Protein AF-A0A966U3B6-F1 (afdb_monomer_lite)

Sequence (345 aa):
MARKSSLPRAAAQDAWLTGQLLIAMPSLSDPNFAGSVICLCAHSEDGAMGLVLNRPLQKLSFNALLKQLGVEPVPPARSIRMLSGGPVDGGRGFVLHSGEWSTEGSVAVDGRISLTSSVDVLKAIAGGGGPRECLLALGYAGWGPGQLEAEIAANAWLNVEPDDTLLYVTRPEDAWRQALAIILLIFAKTGSYGTAGAVVAAYSIAQSFVGPRWARMADRIGQSNTIRKALPFHIAGLLLIVILVSVKTPPGFWYFSALLAATFSVQTGSLIRRRWHYIMIGKAVDDESLARGNGLLNSAWSFEALVDEVVSPVHRLEDELGNGHPRHIAVGDEAVRGGVRGEAG

Radius of gyration: 24.15 Å; chains: 1; bounding box: 81×71×66 Å

pLDDT: mean 71.82, std 18.43, range [26.62, 93.56]

Structure (mmCIF, N/CA/C/O backbone):
data_AF-A0A966U3B6-F1
#
_entry.id   AF-A0A966U3B6-F1
#
loop_
_atom_site.group_PDB
_atom_site.id
_atom_site.type_symbol
_atom_site.label_atom_id
_atom_site.label_alt_id
_atom_site.label_comp_id
_atom_site.label_asym_id
_atom_site.label_entity_id
_atom_site.label_seq_id
_atom_site.pdbx_PDB_ins_code
_atom_site.Cartn_x
_atom_site.Cartn_y
_atom_site.Cartn_z
_atom_site.occupancy
_atom_site.B_iso_or_equiv
_atom_site.auth_seq_id
_atom_site.auth_comp_id
_atom_site.auth_asym_id
_atom_site.auth_atom_id
_atom_site.pdbx_PDB_model_num
ATOM 1 N N . MET A 1 1 ? -29.384 -43.476 -24.064 1.00 39.44 1 MET A N 1
ATOM 2 C CA . MET A 1 1 ? -28.119 -43.387 -23.300 1.00 39.44 1 MET A CA 1
ATOM 3 C C . MET A 1 1 ? -27.098 -42.661 -24.165 1.00 39.44 1 MET A C 1
ATOM 5 O O . MET A 1 1 ? -26.633 -43.235 -25.135 1.00 39.44 1 MET A O 1
ATOM 9 N N . ALA A 1 2 ? -26.804 -41.396 -23.869 1.00 31.23 2 ALA A N 1
ATOM 10 C CA . ALA A 1 2 ? -25.695 -40.665 -24.482 1.00 31.23 2 ALA A CA 1
ATOM 11 C C . ALA A 1 2 ? -25.171 -39.659 -23.448 1.00 31.23 2 ALA A C 1
ATOM 13 O O . ALA A 1 2 ? -25.797 -38.632 -23.193 1.00 31.23 2 ALA A O 1
ATOM 14 N N . ARG A 1 3 ? -24.058 -40.006 -22.790 1.00 31.69 3 ARG A N 1
ATOM 15 C CA . ARG A 1 3 ? -23.292 -39.093 -21.934 1.00 31.69 3 ARG A CA 1
ATOM 16 C C . ARG A 1 3 ? -22.693 -38.010 -22.834 1.00 31.69 3 ARG A C 1
ATOM 18 O O . ARG A 1 3 ? -21.774 -38.304 -23.591 1.00 31.69 3 ARG A O 1
ATOM 25 N N . LYS A 1 4 ? -23.180 -36.770 -22.741 1.00 36.84 4 LYS A N 1
ATOM 26 C CA . LYS A 1 4 ? -22.385 -35.605 -23.148 1.00 36.84 4 LYS A CA 1
ATOM 27 C C . LYS A 1 4 ? -21.371 -35.346 -22.039 1.00 36.84 4 LYS A C 1
ATOM 29 O O . LYS A 1 4 ? -21.734 -35.020 -20.914 1.00 36.84 4 LYS A O 1
ATOM 34 N N . SER A 1 5 ? -20.112 -35.599 -22.367 1.00 31.42 5 SER A N 1
ATOM 35 C CA . SER A 1 5 ? -18.932 -35.368 -21.547 1.00 31.42 5 SER A CA 1
ATOM 36 C C . SER A 1 5 ? -18.776 -33.880 -21.227 1.00 31.42 5 SER A C 1
ATOM 38 O O . SER A 1 5 ? -18.452 -33.084 -22.106 1.00 31.42 5 SER A O 1
ATOM 40 N N . SER A 1 6 ? -18.982 -33.508 -19.968 1.00 38.00 6 SER A N 1
ATOM 41 C CA . SER A 1 6 ? -18.489 -32.256 -19.401 1.00 38.00 6 SER A CA 1
ATOM 42 C C . SER A 1 6 ? -16.983 -32.390 -19.156 1.00 38.00 6 SER A C 1
ATOM 44 O O . SER A 1 6 ? -16.572 -33.152 -18.279 1.00 38.00 6 SER A O 1
ATOM 46 N N . LEU A 1 7 ? -16.172 -31.675 -19.935 1.00 31.92 7 LEU A N 1
ATOM 47 C CA . LEU A 1 7 ? -14.760 -31.420 -19.633 1.00 31.92 7 LEU A CA 1
ATOM 48 C C . LEU A 1 7 ? -14.602 -29.982 -19.091 1.00 31.92 7 LEU A C 1
ATOM 50 O O . LEU A 1 7 ? -15.465 -29.140 -19.343 1.00 31.92 7 LEU A O 1
ATOM 54 N N . PRO A 1 8 ? -13.576 -29.730 -18.260 1.00 32.41 8 PRO A N 1
ATOM 55 C CA . PRO A 1 8 ? -13.652 -28.817 -17.123 1.00 32.41 8 PRO A CA 1
ATOM 56 C C . PRO A 1 8 ? -13.339 -27.357 -17.477 1.00 32.41 8 PRO A C 1
ATOM 58 O O . PRO A 1 8 ? -12.389 -27.056 -18.196 1.00 32.41 8 PRO A O 1
ATOM 61 N N . ARG A 1 9 ? -14.103 -26.433 -16.885 1.00 35.28 9 ARG A N 1
ATOM 62 C CA . ARG A 1 9 ? -13.870 -24.980 -16.900 1.00 35.28 9 ARG A CA 1
ATOM 63 C C . ARG A 1 9 ? -12.736 -24.624 -15.924 1.00 35.28 9 ARG A C 1
ATOM 65 O O . ARG A 1 9 ? -12.988 -24.056 -14.869 1.00 35.28 9 ARG A O 1
ATOM 72 N N . ALA A 1 10 ? -11.508 -25.024 -16.248 1.00 34.34 10 ALA A N 1
ATOM 73 C CA . ALA A 1 10 ? -10.327 -24.814 -15.400 1.00 34.34 10 ALA A CA 1
ATOM 74 C C . ALA A 1 10 ? -9.061 -24.416 -16.192 1.00 34.34 10 ALA A C 1
ATOM 76 O O . ALA A 1 10 ? -7.958 -24.770 -15.799 1.00 34.34 10 ALA A O 1
ATOM 77 N N . ALA A 1 11 ? -9.201 -23.697 -17.313 1.00 30.47 11 ALA A N 1
ATOM 78 C CA . ALA A 1 11 ? -8.066 -23.312 -18.166 1.00 30.47 11 ALA A CA 1
ATOM 79 C C . ALA A 1 11 ? -8.143 -21.856 -18.679 1.00 30.47 11 ALA A C 1
ATOM 81 O O . ALA A 1 11 ? -7.945 -21.603 -19.861 1.00 30.47 11 ALA A O 1
ATOM 82 N N . ALA A 1 12 ? -8.464 -20.899 -17.800 1.00 32.16 12 ALA A N 1
ATOM 83 C CA . ALA A 1 12 ? -8.401 -19.461 -18.108 1.00 32.16 12 ALA A CA 1
ATOM 84 C C . ALA A 1 12 ? -7.975 -18.616 -16.886 1.00 32.16 12 ALA A C 1
ATOM 86 O O . ALA A 1 12 ? -8.520 -17.542 -16.652 1.00 32.16 12 ALA A O 1
ATOM 87 N N . GLN A 1 13 ? -7.059 -19.131 -16.056 1.00 37.41 13 GLN A N 1
ATOM 88 C CA . GLN A 1 13 ? -6.580 -18.446 -14.841 1.00 37.41 13 GLN A CA 1
ATOM 89 C C . GLN A 1 13 ? -5.206 -17.761 -15.002 1.00 37.41 13 GLN A C 1
ATOM 91 O O . GLN A 1 13 ? -4.748 -17.138 -14.055 1.00 37.41 13 GLN A O 1
ATOM 96 N N . ASP A 1 14 ? -4.594 -17.770 -16.192 1.00 44.44 14 ASP A N 1
ATOM 97 C CA . ASP A 1 14 ? -3.207 -17.297 -16.388 1.00 44.44 14 ASP A CA 1
ATOM 98 C C . ASP A 1 14 ? -3.053 -15.857 -16.937 1.00 44.44 14 ASP A C 1
ATOM 100 O O . ASP A 1 14 ? -1.961 -15.487 -17.359 1.00 44.44 14 ASP A O 1
ATOM 104 N N . ALA A 1 15 ? -4.099 -15.017 -16.954 1.00 59.97 15 ALA A N 1
ATOM 105 C CA . ALA A 1 15 ? -4.017 -13.678 -17.577 1.00 59.97 15 ALA A CA 1
ATOM 106 C C . ALA A 1 15 ? -4.485 -12.494 -16.714 1.00 59.97 15 ALA A C 1
ATOM 108 O O . ALA A 1 15 ? -4.318 -11.348 -17.124 1.00 59.97 15 ALA A O 1
ATOM 109 N N . TRP A 1 16 ? -5.041 -12.731 -15.523 1.00 83.31 16 TRP A N 1
ATOM 110 C CA . TRP A 1 16 ? -5.657 -11.671 -14.720 1.00 83.31 16 TRP A CA 1
ATOM 111 C C . TRP A 1 16 ? -4.881 -11.402 -13.435 1.00 83.31 16 TRP A C 1
ATOM 113 O O . TRP A 1 16 ? -4.437 -12.314 -12.747 1.00 83.31 16 TRP A O 1
ATOM 123 N N . LEU A 1 17 ? -4.756 -10.119 -13.101 1.00 85.12 17 LEU A N 1
ATOM 124 C CA . LEU A 1 17 ? -3.982 -9.626 -11.951 1.00 85.12 17 LEU A CA 1
ATOM 125 C C . LEU A 1 17 ? -4.859 -9.398 -10.706 1.00 85.12 17 LEU A C 1
ATOM 127 O O . LEU A 1 17 ? -4.464 -8.687 -9.784 1.00 85.12 17 LEU A O 1
ATOM 131 N N . THR A 1 18 ? -6.069 -9.959 -10.682 1.00 88.12 18 THR A N 1
ATOM 132 C CA . THR A 1 18 ? -6.974 -9.869 -9.529 1.00 88.12 18 THR A CA 1
ATOM 133 C C . THR A 1 18 ? -6.293 -10.436 -8.286 1.00 88.12 18 THR A C 1
ATOM 135 O O . THR A 1 18 ? -5.718 -11.521 -8.327 1.00 88.12 18 THR A O 1
ATOM 138 N N . GLY A 1 19 ? -6.334 -9.693 -7.181 1.00 81.75 19 GLY A N 1
ATOM 139 C CA . GLY A 1 19 ? -5.643 -10.053 -5.948 1.00 81.75 19 GLY A CA 1
ATOM 140 C C . GLY A 1 19 ? -4.149 -9.724 -5.941 1.00 81.75 19 GLY A C 1
ATOM 141 O O . GLY A 1 19 ? -3.484 -10.070 -4.974 1.00 81.75 19 GLY A O 1
ATOM 142 N N . GLN A 1 20 ? -3.599 -9.060 -6.967 1.00 85.25 20 GLN A N 1
ATOM 143 C CA . GLN A 1 20 ? -2.216 -8.569 -6.952 1.00 85.25 20 GLN A CA 1
ATOM 144 C C . GLN A 1 20 ? -2.098 -7.129 -6.437 1.00 85.25 20 GLN A C 1
ATOM 146 O O . GLN A 1 20 ? -3.065 -6.361 -6.415 1.00 85.25 20 GLN A O 1
ATOM 151 N N . LEU A 1 21 ? -0.882 -6.754 -6.040 1.00 81.69 21 LEU A N 1
ATOM 152 C CA . LEU A 1 21 ? -0.508 -5.380 -5.729 1.00 81.69 21 LEU A CA 1
ATOM 153 C C . LEU A 1 21 ? 0.150 -4.720 -6.938 1.00 81.69 21 LEU A C 1
ATOM 155 O O . LEU A 1 21 ? 1.046 -5.297 -7.546 1.00 81.69 21 LEU A O 1
ATOM 159 N N . LEU A 1 22 ? -0.243 -3.486 -7.232 1.00 83.25 22 LEU A N 1
ATOM 160 C CA . LEU A 1 22 ? 0.447 -2.593 -8.151 1.00 83.25 22 LEU A CA 1
ATOM 161 C C . LEU A 1 22 ? 1.231 -1.555 -7.362 1.00 83.25 22 LEU A C 1
ATOM 163 O O . LEU A 1 22 ? 0.718 -0.939 -6.427 1.00 83.25 22 LEU A O 1
ATOM 167 N N . ILE A 1 23 ? 2.471 -1.341 -7.768 1.00 79.69 23 ILE A N 1
ATOM 168 C CA . ILE A 1 23 ? 3.371 -0.364 -7.177 1.00 79.69 23 ILE A CA 1
ATOM 169 C C . ILE A 1 23 ? 3.690 0.672 -8.245 1.00 79.69 23 ILE A C 1
ATOM 171 O O . ILE A 1 23 ? 4.216 0.329 -9.305 1.00 79.69 23 ILE A O 1
ATOM 175 N N . ALA A 1 24 ? 3.365 1.932 -7.962 1.00 76.19 24 ALA A N 1
ATOM 176 C CA . ALA A 1 24 ? 3.637 3.030 -8.874 1.00 76.19 24 ALA A CA 1
ATOM 177 C C . ALA A 1 24 ? 5.145 3.199 -9.087 1.00 76.19 24 ALA A C 1
ATOM 179 O O . ALA A 1 24 ? 5.919 3.343 -8.133 1.00 76.19 24 ALA A O 1
ATOM 180 N N . MET A 1 25 ? 5.558 3.222 -10.351 1.00 75.50 25 MET A N 1
ATOM 181 C CA . MET A 1 25 ? 6.934 3.526 -10.721 1.00 75.50 25 MET A CA 1
ATOM 182 C C . MET A 1 25 ? 7.200 5.039 -10.592 1.00 75.50 25 MET A C 1
ATOM 184 O O . MET A 1 25 ? 6.296 5.833 -10.822 1.00 75.50 25 MET A O 1
ATOM 188 N N . PRO A 1 26 ? 8.427 5.494 -10.273 1.00 60.56 26 PRO A N 1
ATOM 189 C CA . PRO A 1 26 ? 8.762 6.919 -10.128 1.00 60.56 26 PRO A CA 1
ATOM 190 C C . PRO A 1 26 ? 8.516 7.763 -11.371 1.00 60.56 26 PRO A C 1
ATOM 192 O O . PRO A 1 26 ? 8.374 8.975 -11.273 1.00 60.56 26 PRO A O 1
ATOM 195 N N . SER A 1 27 ? 8.524 7.130 -12.543 1.00 67.81 27 SER A N 1
ATOM 196 C CA . SER A 1 27 ? 8.189 7.764 -13.814 1.00 67.81 27 SER A CA 1
ATOM 197 C C . SER A 1 27 ? 6.697 8.071 -13.949 1.00 67.81 27 SER A C 1
ATOM 199 O O . SER A 1 27 ? 6.332 8.865 -14.809 1.00 67.81 27 SER A O 1
ATOM 201 N N . LEU A 1 28 ? 5.834 7.465 -13.125 1.00 72.88 28 LEU A N 1
ATOM 202 C CA . LEU A 1 28 ? 4.408 7.760 -13.090 1.00 72.88 28 LEU A CA 1
ATOM 203 C C . LEU A 1 28 ? 4.180 9.087 -12.357 1.00 72.88 28 LEU A C 1
ATOM 205 O O . LEU A 1 28 ? 4.121 9.140 -11.130 1.00 72.88 28 LEU A O 1
ATOM 209 N N . SER A 1 29 ? 4.063 10.162 -13.134 1.00 71.44 29 SER A N 1
ATOM 210 C CA . SER A 1 29 ? 3.895 11.531 -12.628 1.00 71.44 29 SER A CA 1
ATOM 211 C C . SER A 1 29 ? 2.443 11.923 -12.333 1.00 71.44 29 SER A C 1
ATOM 213 O O . SER A 1 29 ? 2.201 13.066 -11.960 1.00 71.44 29 SER A O 1
ATOM 215 N N . ASP A 1 30 ? 1.468 11.022 -12.510 1.00 77.69 30 ASP A N 1
ATOM 216 C CA . ASP A 1 30 ? 0.074 11.321 -12.162 1.00 77.69 30 ASP A CA 1
ATOM 217 C C . ASP A 1 30 ? -0.041 11.530 -10.640 1.00 77.69 30 ASP A C 1
ATOM 219 O O . ASP A 1 30 ? 0.195 10.584 -9.885 1.00 77.69 30 ASP A O 1
ATOM 223 N N . PRO A 1 31 ? -0.437 12.717 -10.149 1.00 75.50 31 PRO A N 1
ATOM 224 C CA . PRO A 1 31 ? -0.518 12.995 -8.713 1.00 75.50 31 PRO A CA 1
ATOM 225 C C . PRO A 1 31 ? -1.512 12.083 -7.971 1.00 75.50 31 PRO A C 1
ATOM 227 O O . PRO A 1 31 ? -1.349 11.799 -6.776 1.00 75.50 31 PRO A O 1
ATOM 230 N N . ASN A 1 32 ? -2.523 11.543 -8.656 1.00 79.38 32 ASN A N 1
ATOM 231 C CA . ASN A 1 32 ? -3.472 10.597 -8.065 1.00 79.38 32 ASN A CA 1
ATOM 232 C C . ASN A 1 32 ? -2.832 9.240 -7.751 1.00 79.38 32 ASN A C 1
ATOM 234 O O . ASN A 1 32 ? -3.334 8.519 -6.888 1.00 79.38 32 ASN A O 1
ATOM 238 N N . PHE A 1 33 ? -1.708 8.917 -8.393 1.00 82.62 33 PHE A N 1
ATOM 239 C CA . PHE A 1 33 ? -1.113 7.583 -8.358 1.00 82.62 33 PHE A CA 1
ATOM 240 C C . PHE A 1 33 ? 0.390 7.564 -8.066 1.00 82.62 33 PHE A C 1
ATOM 242 O O . PHE A 1 33 ? 0.918 6.513 -7.704 1.00 82.62 33 PHE A O 1
ATOM 249 N N . ALA A 1 34 ? 1.082 8.701 -8.123 1.00 75.44 34 ALA A N 1
ATOM 250 C CA . ALA A 1 34 ? 2.493 8.818 -7.788 1.00 75.44 34 ALA A CA 1
ATOM 251 C C . ALA A 1 34 ? 2.760 8.274 -6.375 1.00 75.44 34 ALA A C 1
ATOM 253 O O . ALA A 1 34 ? 2.062 8.609 -5.408 1.00 75.44 34 ALA A O 1
ATOM 254 N N . GLY A 1 35 ? 3.733 7.364 -6.273 1.00 67.69 35 GLY A N 1
ATOM 255 C CA . GLY A 1 35 ? 4.092 6.687 -5.024 1.00 67.69 35 GLY A CA 1
ATOM 256 C C . GLY A 1 35 ? 2.982 5.827 -4.405 1.00 67.69 35 GLY A C 1
ATOM 257 O O . GLY A 1 35 ? 3.084 5.472 -3.230 1.00 67.69 35 GLY A O 1
ATOM 258 N N . SER A 1 36 ? 1.911 5.512 -5.141 1.00 78.56 36 SER A N 1
ATOM 259 C CA . SER A 1 36 ? 0.803 4.701 -4.630 1.00 78.56 36 SER A CA 1
ATOM 260 C C . SER A 1 36 ? 1.103 3.200 -4.667 1.00 78.56 36 SER A C 1
ATOM 262 O O . SER A 1 36 ? 1.875 2.707 -5.492 1.00 78.56 36 SER A O 1
ATOM 264 N N . VAL A 1 37 ? 0.471 2.480 -3.742 1.00 81.50 37 VAL A N 1
ATOM 265 C CA . VAL A 1 37 ? 0.369 1.018 -3.745 1.00 81.50 37 VAL A CA 1
ATOM 266 C C . VAL A 1 37 ? -1.103 0.673 -3.856 1.00 81.50 37 VAL A C 1
ATOM 268 O O . VAL A 1 37 ? -1.887 1.134 -3.029 1.00 81.50 37 VAL A O 1
ATOM 271 N N . ILE A 1 38 ? -1.484 -0.112 -4.858 1.00 86.81 38 ILE A N 1
ATOM 272 C CA . ILE A 1 38 ? -2.882 -0.421 -5.162 1.00 86.81 38 ILE A CA 1
ATOM 273 C C . ILE A 1 38 ? -3.115 -1.922 -5.070 1.00 86.81 38 ILE A C 1
ATOM 275 O O . ILE A 1 38 ? -2.385 -2.691 -5.677 1.00 86.81 38 ILE A O 1
ATOM 279 N N . CYS A 1 39 ? -4.153 -2.347 -4.356 1.00 87.00 39 CYS A N 1
ATOM 280 C CA . CYS A 1 39 ? -4.647 -3.720 -4.415 1.00 87.00 39 CYS A CA 1
ATOM 281 C C . CYS A 1 39 ? -5.685 -3.854 -5.523 1.00 87.00 39 CYS A C 1
ATOM 283 O O . CYS A 1 39 ? -6.737 -3.217 -5.447 1.00 87.00 39 CYS A O 1
ATOM 285 N N . LEU A 1 40 ? -5.427 -4.703 -6.515 1.00 90.12 40 LEU A N 1
ATOM 286 C CA . LEU A 1 40 ? -6.404 -5.020 -7.552 1.00 90.12 40 LEU A CA 1
ATOM 287 C C . LEU A 1 40 ? -7.484 -5.938 -6.988 1.00 90.12 40 LEU A C 1
ATOM 289 O O . LEU A 1 40 ? -7.214 -7.056 -6.559 1.00 90.12 40 LEU A O 1
ATOM 293 N N . CYS A 1 41 ? -8.716 -5.446 -6.987 1.00 88.69 41 CYS A N 1
ATOM 294 C CA . CYS A 1 41 ? -9.886 -6.156 -6.482 1.00 88.69 41 CYS A CA 1
ATOM 295 C C . CYS A 1 41 ? -10.660 -6.867 -7.598 1.00 88.69 41 CYS A C 1
ATOM 297 O O . CYS A 1 41 ? -11.335 -7.858 -7.339 1.00 88.69 41 CYS A O 1
ATOM 299 N N . ALA A 1 42 ? -10.552 -6.380 -8.834 1.00 87.81 42 ALA A N 1
ATOM 300 C CA . ALA A 1 42 ? -11.095 -7.031 -10.018 1.00 87.81 42 ALA A CA 1
ATOM 301 C C . ALA A 1 42 ? -10.247 -6.680 -11.242 1.00 87.81 42 ALA A C 1
ATOM 303 O O . ALA A 1 42 ? -9.798 -5.543 -11.383 1.00 87.81 42 ALA A O 1
ATOM 304 N N . HIS A 1 43 ? -10.047 -7.649 -12.129 1.00 89.31 43 HIS A N 1
ATOM 305 C CA . HIS A 1 43 ? -9.394 -7.464 -13.417 1.00 89.31 43 HIS A CA 1
ATOM 306 C C . HIS A 1 43 ? -9.991 -8.458 -14.421 1.00 89.31 43 HIS A C 1
ATOM 308 O O . HIS A 1 43 ? -10.024 -9.663 -14.164 1.00 89.31 43 HIS A O 1
ATOM 314 N N . SER A 1 44 ? -10.520 -7.931 -15.523 1.00 85.94 44 SER A N 1
ATOM 315 C CA . SER A 1 44 ? -11.180 -8.677 -16.596 1.00 85.94 44 SER A CA 1
ATOM 316 C C . SER A 1 44 ? -11.085 -7.911 -17.920 1.00 85.94 44 SER A C 1
ATOM 318 O O . SER A 1 44 ? -10.561 -6.801 -17.954 1.00 85.94 44 SER A O 1
ATOM 320 N N . GLU A 1 45 ? -11.648 -8.463 -18.997 1.00 84.19 45 GLU A N 1
ATOM 321 C CA . GLU A 1 45 ? -11.668 -7.819 -20.321 1.00 84.19 45 GLU A CA 1
ATOM 322 C C . GLU A 1 45 ? -12.383 -6.458 -20.308 1.00 84.19 45 GLU A C 1
ATOM 324 O O . GLU A 1 45 ? -12.023 -5.564 -21.069 1.00 84.19 45 GLU A O 1
ATOM 329 N N . ASP A 1 46 ? -13.344 -6.273 -19.399 1.00 81.81 46 ASP A N 1
ATOM 330 C CA . ASP A 1 46 ? -14.096 -5.025 -19.240 1.00 81.81 46 ASP A CA 1
ATOM 331 C C . ASP A 1 46 ? -13.303 -3.929 -18.498 1.00 81.81 46 ASP A C 1
ATOM 333 O O . ASP A 1 46 ? -13.765 -2.792 -18.384 1.00 81.81 46 ASP A O 1
ATOM 337 N N . GLY A 1 47 ? -12.106 -4.252 -17.995 1.00 90.69 47 GLY A N 1
ATOM 338 C CA . GLY A 1 47 ? -11.226 -3.340 -17.269 1.00 90.69 47 GLY A CA 1
ATOM 339 C C . GLY A 1 47 ? -10.802 -3.862 -15.897 1.00 90.69 47 GLY A C 1
ATOM 340 O O . GLY A 1 47 ? -10.954 -5.043 -15.560 1.00 90.69 47 GLY A O 1
ATOM 341 N N . ALA A 1 48 ? -10.260 -2.956 -15.082 1.00 91.31 48 ALA A N 1
ATOM 342 C CA . ALA A 1 48 ? -9.755 -3.278 -13.751 1.00 91.31 48 ALA A CA 1
ATOM 343 C C . ALA A 1 48 ? -10.220 -2.278 -12.689 1.00 91.31 48 ALA A C 1
ATOM 345 O O . ALA A 1 48 ? -10.469 -1.104 -12.960 1.00 91.31 48 ALA A O 1
ATOM 346 N N . MET A 1 49 ? -10.310 -2.750 -11.449 1.00 92.62 49 MET A N 1
ATOM 347 C CA . MET A 1 49 ? -10.648 -1.952 -10.278 1.00 92.62 49 MET A CA 1
ATOM 348 C C . MET A 1 49 ? -9.711 -2.304 -9.129 1.00 92.62 49 MET A C 1
ATOM 350 O O . MET A 1 49 ? -9.461 -3.478 -8.844 1.00 92.62 49 MET A O 1
ATOM 354 N N . GLY A 1 50 ? -9.206 -1.281 -8.446 1.00 92.06 50 GLY A N 1
ATOM 355 C CA . GLY A 1 50 ? -8.331 -1.445 -7.298 1.00 92.06 50 GLY A CA 1
ATOM 356 C C . GLY A 1 50 ? -8.493 -0.361 -6.242 1.00 92.06 50 GLY A C 1
ATOM 357 O O . GLY A 1 50 ? -9.145 0.659 -6.456 1.00 92.06 50 GLY A O 1
ATOM 358 N N . LEU A 1 51 ? -7.893 -0.604 -5.080 1.00 90.44 51 LEU A N 1
ATOM 359 C CA . LEU A 1 51 ? -7.901 0.302 -3.936 1.00 90.44 51 LEU A CA 1
ATOM 360 C C . LEU A 1 51 ? -6.482 0.709 -3.558 1.00 90.44 51 LEU A C 1
ATOM 362 O O . LEU A 1 51 ? -5.635 -0.148 -3.304 1.00 90.44 51 LEU A O 1
ATOM 366 N N . VAL A 1 52 ? -6.233 2.012 -3.467 1.00 88.31 52 VAL A N 1
ATOM 367 C CA . VAL A 1 52 ? -4.973 2.548 -2.944 1.00 88.31 52 VAL A CA 1
ATOM 368 C C . VAL A 1 52 ? -4.861 2.245 -1.441 1.00 88.31 52 VAL A C 1
ATOM 370 O O . VAL A 1 52 ? -5.740 2.586 -0.649 1.00 88.31 52 VAL A O 1
ATOM 373 N N . LEU A 1 53 ? -3.759 1.609 -1.038 1.00 80.81 53 LEU A N 1
ATOM 374 C CA . LEU A 1 53 ? -3.535 1.085 0.314 1.00 80.81 53 LEU A CA 1
ATOM 375 C C . LEU A 1 53 ? -2.675 1.986 1.213 1.00 80.81 53 LEU A C 1
ATOM 377 O O . LEU A 1 53 ? -2.627 1.785 2.427 1.00 80.81 53 LEU A O 1
ATOM 381 N N . ASN A 1 54 ? -1.978 2.968 0.641 1.00 72.12 54 ASN A N 1
ATOM 382 C CA . ASN A 1 54 ? -0.962 3.756 1.346 1.00 72.12 54 ASN A CA 1
ATOM 383 C C . ASN A 1 54 ? -1.268 5.261 1.419 1.00 72.12 54 ASN A C 1
ATOM 385 O O . ASN A 1 54 ? -0.369 6.049 1.702 1.00 72.12 54 ASN A O 1
ATOM 389 N N . ARG A 1 55 ? -2.521 5.671 1.184 1.00 79.75 55 ARG A N 1
ATOM 390 C CA . ARG A 1 55 ? -2.954 7.074 1.280 1.00 79.75 55 ARG A CA 1
ATOM 391 C C . ARG A 1 55 ? -4.005 7.242 2.382 1.00 79.75 55 ARG A C 1
ATOM 393 O O . ARG A 1 55 ? -5.156 6.878 2.157 1.00 79.75 55 ARG A O 1
ATOM 400 N N . PRO A 1 56 ? -3.657 7.754 3.576 1.00 79.62 56 PRO A N 1
ATOM 401 C CA . PRO A 1 56 ? -4.619 7.928 4.662 1.00 79.62 56 PRO A CA 1
ATOM 402 C C . PRO A 1 56 ? -5.643 9.032 4.361 1.00 79.62 56 PRO A C 1
ATOM 404 O O . PRO A 1 56 ? -5.324 10.057 3.760 1.00 79.62 56 PRO A O 1
ATOM 407 N N . LEU A 1 57 ? -6.882 8.851 4.825 1.00 80.25 57 LEU A N 1
ATOM 408 C CA . LEU A 1 57 ? -7.897 9.906 4.801 1.00 80.25 57 LEU A CA 1
ATOM 409 C C . LEU A 1 57 ? -7.605 10.939 5.889 1.00 80.25 57 LEU A C 1
ATOM 411 O O . LEU A 1 57 ? -7.697 10.641 7.076 1.00 80.25 57 LEU A O 1
ATOM 415 N N . GLN A 1 58 ? -7.303 12.176 5.489 1.00 69.44 58 GLN A N 1
ATOM 416 C CA . GLN A 1 58 ? -6.965 13.237 6.446 1.00 69.44 58 GLN A CA 1
ATOM 417 C C . GLN A 1 58 ? -8.191 13.869 7.128 1.00 69.44 58 GLN A C 1
ATOM 419 O O . GLN A 1 58 ? -8.106 14.335 8.260 1.00 69.44 58 GLN A O 1
ATOM 424 N N . LYS A 1 59 ? -9.345 13.910 6.447 1.00 72.50 59 LYS A N 1
ATOM 425 C CA . LYS A 1 59 ? -10.498 14.737 6.861 1.00 72.50 59 LYS A CA 1
ATOM 426 C C . LYS A 1 59 ? -11.609 13.979 7.591 1.00 72.50 59 LYS A C 1
ATOM 428 O O . LYS A 1 59 ? -12.562 14.607 8.045 1.00 72.50 59 LYS A O 1
ATOM 433 N N . LEU A 1 60 ? -11.521 12.653 7.698 1.00 77.88 60 LEU A N 1
ATOM 434 C CA . LEU A 1 60 ? -12.589 11.823 8.253 1.00 77.88 60 LEU A CA 1
ATOM 435 C C . LEU A 1 60 ? -12.018 10.738 9.166 1.00 77.88 60 LEU A C 1
ATOM 437 O O . LEU A 1 60 ? -11.145 9.976 8.762 1.00 77.88 60 LEU A O 1
ATOM 441 N N . SER A 1 61 ? -12.534 10.664 10.394 1.00 81.50 61 SER A N 1
ATOM 442 C CA . SER A 1 61 ? -12.200 9.603 11.348 1.00 81.50 61 SER A CA 1
ATOM 443 C C . SER A 1 61 ? -13.287 8.534 11.390 1.00 81.50 61 SER A C 1
ATOM 445 O O . SER A 1 61 ? -14.456 8.809 11.110 1.00 81.50 61 SER A O 1
ATOM 447 N N . PHE A 1 62 ? -12.920 7.323 11.816 1.00 82.12 62 PHE A N 1
ATOM 448 C CA . PHE A 1 62 ? -13.854 6.196 11.863 1.00 82.12 62 PHE A CA 1
ATOM 449 C C . PHE A 1 62 ? -15.032 6.468 12.802 1.00 82.12 62 PHE A C 1
ATOM 451 O O . PHE A 1 62 ? -16.181 6.227 12.452 1.00 82.12 62 PHE A O 1
ATOM 458 N N . ASN A 1 63 ? -14.771 7.090 13.952 1.00 82.25 63 ASN A N 1
ATOM 459 C CA . ASN A 1 63 ? -15.821 7.475 14.894 1.00 82.25 63 ASN A CA 1
ATOM 460 C C . ASN A 1 63 ? -16.765 8.540 14.317 1.00 82.25 63 ASN A C 1
ATOM 462 O O . ASN A 1 63 ? -17.962 8.505 14.587 1.00 82.25 63 ASN A O 1
ATOM 466 N N . ALA A 1 64 ? -16.246 9.492 13.535 1.00 82.31 64 ALA A N 1
ATOM 467 C CA . ALA A 1 64 ? -17.085 10.485 12.866 1.00 82.31 64 ALA A CA 1
ATOM 468 C C . ALA A 1 64 ? -17.981 9.832 11.803 1.00 82.31 64 ALA A C 1
ATOM 470 O O . ALA A 1 64 ? -19.158 10.175 11.714 1.00 82.31 64 ALA A O 1
ATOM 471 N N . LEU A 1 65 ? -17.454 8.850 11.066 1.00 83.19 65 LEU A N 1
ATOM 472 C CA . LEU A 1 65 ? -18.231 8.062 10.113 1.00 83.19 65 LEU A CA 1
ATOM 473 C C . LEU A 1 65 ? -19.326 7.238 10.811 1.00 83.19 65 LEU A C 1
ATOM 475 O O . LEU A 1 65 ? -20.477 7.284 10.391 1.00 83.19 65 LEU A O 1
ATOM 479 N N . LEU A 1 66 ? -19.011 6.541 11.907 1.00 83.50 66 LEU A N 1
ATOM 480 C CA . LEU A 1 66 ? -20.010 5.781 12.672 1.00 83.50 66 LEU A CA 1
ATOM 481 C C . LEU A 1 66 ? -21.146 6.676 13.187 1.00 83.50 66 LEU A C 1
ATOM 483 O O . LEU A 1 66 ? -22.313 6.304 13.080 1.00 83.50 66 LEU A O 1
ATOM 487 N N . LYS A 1 67 ? -20.823 7.888 13.657 1.00 84.56 67 LYS A N 1
ATOM 488 C CA . LYS A 1 67 ? -21.830 8.884 14.055 1.00 84.56 67 LYS A CA 1
ATOM 489 C C . LYS A 1 67 ? -22.735 9.298 12.897 1.00 84.56 67 LYS A C 1
ATOM 491 O O . LYS A 1 67 ? -23.942 9.384 13.088 1.00 84.56 67 LYS A O 1
ATOM 496 N N . GLN A 1 68 ? -22.178 9.534 11.708 1.00 83.31 68 GLN A N 1
ATOM 497 C CA . GLN A 1 68 ? -22.971 9.851 10.512 1.00 83.31 68 GLN A CA 1
ATOM 498 C C . GLN A 1 68 ? -23.898 8.699 10.110 1.00 83.31 68 GLN A C 1
ATOM 500 O O . GLN A 1 68 ? -25.000 8.937 9.628 1.00 83.31 68 GLN A O 1
ATOM 505 N N . LEU A 1 69 ? -23.465 7.459 10.342 1.00 81.88 69 LEU A N 1
ATOM 506 C CA . LEU A 1 69 ? -24.241 6.251 10.070 1.00 81.88 69 LEU A CA 1
ATOM 507 C C . LEU A 1 69 ? -25.244 5.902 11.186 1.00 81.88 69 LEU A C 1
ATOM 509 O O . LEU A 1 69 ? -25.982 4.929 11.044 1.00 81.88 69 LEU A O 1
ATOM 513 N N . GLY A 1 70 ? -25.277 6.663 12.287 1.00 80.81 70 GLY A N 1
ATOM 514 C CA . GLY A 1 70 ? -26.149 6.395 13.435 1.00 80.81 70 GLY A CA 1
ATOM 515 C C . GLY A 1 70 ? -25.786 5.120 14.203 1.00 80.81 70 GLY A C 1
ATOM 516 O O . GLY A 1 70 ? -26.662 4.489 14.788 1.00 80.81 70 GLY A O 1
ATOM 517 N N . VAL A 1 71 ? -24.515 4.711 14.174 1.00 81.19 71 VAL A N 1
ATOM 518 C CA . VAL A 1 71 ? -24.028 3.480 14.810 1.00 81.19 71 VAL A CA 1
ATOM 519 C C . VAL A 1 71 ? -23.257 3.831 16.078 1.00 81.19 71 VAL A C 1
ATOM 521 O O . VAL A 1 71 ? -22.223 4.499 16.016 1.00 81.19 71 VAL A O 1
ATOM 524 N N . GLU A 1 72 ? -23.727 3.352 17.229 1.00 76.44 72 GLU A N 1
ATOM 525 C CA . GLU A 1 72 ? -22.988 3.472 18.488 1.00 76.44 72 GLU A CA 1
ATOM 526 C C . GLU A 1 72 ? -22.029 2.283 18.668 1.00 76.44 72 GLU A C 1
ATOM 528 O O . GLU A 1 72 ? -22.471 1.131 18.636 1.00 76.44 72 GLU A O 1
ATOM 533 N N . PRO A 1 73 ? -20.713 2.520 18.830 1.00 75.06 73 PRO A N 1
ATOM 534 C CA . PRO A 1 73 ? -19.751 1.443 19.010 1.00 75.06 73 PRO A CA 1
ATOM 535 C C . PRO A 1 73 ? -19.875 0.811 20.401 1.00 75.06 73 PRO A C 1
ATOM 537 O O . PRO A 1 73 ? -19.923 1.510 21.414 1.00 75.06 73 PRO A O 1
ATOM 540 N N . VAL A 1 74 ? -19.852 -0.521 20.454 1.00 73.25 74 VAL A N 1
ATOM 541 C CA . VAL A 1 74 ? -19.813 -1.282 21.707 1.00 73.25 74 VAL A CA 1
ATOM 542 C C . VAL A 1 74 ? -18.362 -1.338 22.207 1.00 73.25 74 VAL A C 1
ATOM 544 O O . VAL A 1 74 ? -17.463 -1.683 21.436 1.00 73.25 74 VAL A O 1
ATOM 547 N N . PRO A 1 75 ? -18.081 -1.002 23.479 1.00 65.19 75 PRO A N 1
ATOM 548 C CA . PRO A 1 75 ? -16.733 -1.114 24.030 1.00 65.19 75 PRO A CA 1
ATOM 549 C C . PRO A 1 75 ? -16.220 -2.573 24.063 1.00 65.19 75 PRO A C 1
ATOM 551 O O . PRO A 1 75 ? -16.983 -3.462 24.440 1.00 65.19 75 PRO A O 1
ATOM 554 N N . PRO A 1 76 ? -14.928 -2.834 23.764 1.00 58.44 76 PRO A N 1
ATOM 555 C CA . PRO A 1 76 ? -13.910 -1.875 23.338 1.00 58.44 76 PRO A CA 1
ATOM 556 C C . PRO A 1 76 ? -14.072 -1.481 21.861 1.00 58.44 76 PRO A C 1
ATOM 558 O O . PRO A 1 76 ? -14.081 -2.329 20.970 1.00 58.44 76 PRO A O 1
ATOM 561 N N . ALA A 1 77 ? -14.138 -0.173 21.597 1.00 64.06 77 ALA A N 1
ATOM 562 C CA . ALA A 1 77 ? -14.294 0.352 20.245 1.00 64.06 77 ALA A CA 1
ATOM 563 C C . ALA A 1 77 ? -13.055 0.027 19.393 1.00 64.06 77 ALA A C 1
ATOM 565 O O . ALA A 1 77 ? -11.956 0.524 19.655 1.00 64.06 77 ALA A O 1
ATOM 566 N N . ARG A 1 78 ? -13.231 -0.801 18.359 1.00 67.94 78 ARG A N 1
ATOM 567 C CA . ARG A 1 78 ? -12.186 -1.080 17.366 1.00 67.94 78 ARG A CA 1
ATOM 568 C C . ARG A 1 78 ? -12.028 0.130 16.445 1.00 67.94 78 ARG A C 1
ATOM 570 O O . ARG A 1 78 ? -13.013 0.641 15.920 1.00 67.94 78 ARG A O 1
ATOM 577 N N . SER A 1 79 ? -10.793 0.571 16.219 1.00 69.00 79 SER A N 1
ATOM 578 C CA . SER A 1 79 ? -10.467 1.552 15.181 1.00 69.00 79 SER A CA 1
ATOM 579 C C . SER A 1 79 ? -9.917 0.838 13.948 1.00 69.00 79 SER A C 1
ATOM 581 O O . SER A 1 79 ? -9.081 -0.058 14.057 1.00 69.00 79 SER A O 1
ATOM 583 N N . ILE A 1 80 ? -10.399 1.226 12.766 1.00 77.06 80 ILE A N 1
ATOM 584 C CA . ILE A 1 80 ? -9.919 0.705 11.480 1.00 77.06 80 ILE A CA 1
ATOM 585 C C . ILE A 1 80 ? -9.201 1.804 10.699 1.00 77.06 80 ILE A C 1
ATOM 587 O O . ILE A 1 80 ? -9.483 2.993 10.873 1.00 77.06 80 ILE A O 1
ATOM 591 N N . ARG A 1 81 ? -8.260 1.411 9.833 1.00 78.88 81 ARG A N 1
ATOM 592 C CA . ARG A 1 81 ? -7.585 2.354 8.931 1.00 78.88 81 ARG A CA 1
ATOM 593 C C . ARG A 1 81 ? -8.589 2.894 7.916 1.00 78.88 81 ARG A C 1
ATOM 595 O O . ARG A 1 81 ? -9.367 2.125 7.358 1.00 78.88 81 ARG A O 1
ATOM 602 N N . MET A 1 82 ? -8.528 4.199 7.678 1.00 85.19 82 MET A N 1
ATOM 603 C CA . MET A 1 82 ? -9.330 4.896 6.678 1.00 85.19 82 MET A CA 1
ATOM 604 C C . MET A 1 82 ? -8.408 5.470 5.610 1.00 85.19 82 MET A C 1
ATOM 606 O O . MET A 1 82 ? -7.507 6.246 5.930 1.00 85.19 82 MET A O 1
ATOM 610 N N . LEU A 1 83 ? -8.621 5.067 4.363 1.00 85.06 83 LEU A N 1
ATOM 611 C CA . LEU A 1 83 ? -7.747 5.354 3.233 1.00 85.06 83 LEU A CA 1
ATOM 612 C C . LEU A 1 83 ? -8.513 6.029 2.095 1.00 85.06 83 LEU A C 1
ATOM 614 O O . LEU A 1 83 ? -9.707 5.804 1.912 1.00 85.06 83 LEU A O 1
ATOM 618 N N . SER A 1 84 ? -7.824 6.869 1.332 1.00 87.88 84 SER A N 1
ATOM 619 C CA . SER A 1 84 ? -8.317 7.360 0.050 1.00 87.88 84 SER A CA 1
ATOM 620 C C . SER A 1 84 ? -8.028 6.272 -0.976 1.00 87.88 84 SER A C 1
ATOM 622 O O . SER A 1 84 ? -6.868 6.060 -1.317 1.00 87.88 84 SER A O 1
ATOM 624 N N . GLY A 1 85 ? -9.060 5.538 -1.392 1.00 87.06 85 GLY A N 1
ATOM 625 C CA . GLY A 1 85 ? -8.953 4.358 -2.253 1.00 87.06 85 GLY A CA 1
ATOM 626 C C . GLY A 1 85 ? -8.735 4.679 -3.728 1.00 87.06 85 GLY A C 1
ATOM 627 O O . GLY A 1 85 ? -8.280 3.812 -4.470 1.00 87.06 85 GLY A O 1
ATOM 628 N N . GLY A 1 86 ? -9.006 5.914 -4.148 1.00 89.81 86 GLY A N 1
ATOM 629 C CA . GLY A 1 86 ? -8.714 6.415 -5.487 1.00 89.81 86 GLY A CA 1
ATOM 630 C C . GLY A 1 86 ? -9.604 7.600 -5.879 1.00 89.81 86 GLY A C 1
ATOM 631 O O . GLY A 1 86 ? -10.433 8.040 -5.081 1.00 89.81 86 GLY A O 1
ATOM 632 N N . PRO A 1 87 ? -9.414 8.152 -7.089 1.00 88.06 87 PRO A N 1
ATOM 633 C CA . PRO A 1 87 ? -10.101 9.366 -7.530 1.00 88.06 87 PRO A CA 1
ATOM 634 C C . PRO A 1 87 ? -11.571 9.141 -7.915 1.00 88.06 87 PRO A C 1
ATOM 636 O O . PRO A 1 87 ? -12.333 10.106 -7.991 1.00 88.06 87 PRO A O 1
ATOM 639 N N . VAL A 1 88 ? -11.984 7.897 -8.172 1.00 89.69 88 VAL A N 1
ATOM 640 C CA . VAL A 1 88 ? -13.338 7.582 -8.641 1.00 89.69 88 VAL A CA 1
ATOM 641 C C . VAL A 1 88 ? -14.265 7.345 -7.455 1.00 89.69 88 VAL A C 1
ATOM 643 O O . VAL A 1 88 ? -13.922 6.607 -6.535 1.00 89.69 88 VAL A O 1
ATOM 646 N N . ASP A 1 89 ? -15.451 7.956 -7.496 1.00 85.62 89 ASP A N 1
ATOM 647 C CA . ASP A 1 89 ? -16.539 7.761 -6.526 1.00 85.62 89 ASP A CA 1
ATOM 648 C C . ASP A 1 89 ? -16.103 7.929 -5.054 1.00 85.62 89 ASP A C 1
ATOM 650 O O . ASP A 1 89 ? -16.357 7.087 -4.194 1.00 85.62 89 ASP A O 1
ATOM 654 N N . GLY A 1 90 ? -15.428 9.042 -4.743 1.00 82.75 90 GLY A N 1
ATOM 655 C CA . GLY A 1 90 ? -14.850 9.312 -3.416 1.00 82.75 90 GLY A CA 1
ATOM 656 C C . GLY A 1 90 ? -15.848 9.378 -2.246 1.00 82.75 90 GLY A C 1
ATOM 657 O O . GLY A 1 90 ? -15.429 9.451 -1.093 1.00 82.75 90 GLY A O 1
ATOM 658 N N . GLY A 1 91 ? -17.158 9.357 -2.515 1.00 78.69 91 GLY A N 1
ATOM 659 C CA . GLY A 1 91 ? -18.202 9.241 -1.491 1.00 78.69 91 GLY A CA 1
ATOM 660 C C . GLY A 1 91 ? -18.531 7.796 -1.107 1.00 78.69 91 GLY A C 1
ATOM 661 O O . GLY A 1 91 ? -19.131 7.565 -0.056 1.00 78.69 91 GLY A O 1
ATOM 662 N N . ARG A 1 92 ? -18.146 6.818 -1.932 1.00 85.62 92 ARG A N 1
ATOM 663 C CA . ARG A 1 92 ? -18.462 5.406 -1.724 1.00 85.62 92 ARG A CA 1
ATOM 664 C C . ARG A 1 92 ? -17.380 4.708 -0.913 1.00 85.62 92 ARG A C 1
ATOM 666 O O . ARG A 1 92 ? -16.192 4.832 -1.196 1.00 85.62 92 ARG A O 1
ATOM 673 N N . GLY A 1 93 ? -17.809 3.958 0.099 1.00 89.25 93 GLY A N 1
ATOM 674 C CA . GLY A 1 93 ? -16.926 3.190 0.970 1.00 89.25 93 GLY A CA 1
ATOM 675 C C . GLY A 1 93 ? -16.791 1.734 0.548 1.00 89.25 93 GLY A C 1
ATOM 676 O O . GLY A 1 93 ? -17.782 1.057 0.278 1.00 89.25 93 GLY A O 1
ATOM 677 N N . PHE A 1 94 ? -15.555 1.254 0.562 1.00 91.56 94 PHE A N 1
ATOM 678 C CA . PHE A 1 94 ? -15.188 -0.131 0.326 1.00 91.56 94 PHE A CA 1
ATOM 679 C C . PHE A 1 94 ? -14.370 -0.650 1.504 1.00 91.56 94 PHE A C 1
ATOM 681 O O . PHE A 1 94 ? -13.370 -0.050 1.892 1.00 91.56 94 PHE A O 1
ATOM 688 N N . VAL A 1 95 ? -14.782 -1.773 2.078 1.00 91.19 95 VAL A N 1
ATOM 689 C CA . VAL A 1 95 ? -14.057 -2.432 3.163 1.00 91.19 95 VAL A CA 1
ATOM 690 C C . VAL A 1 95 ? -13.333 -3.641 2.607 1.00 91.19 95 VAL A C 1
ATOM 692 O O . VAL A 1 95 ? -13.966 -4.602 2.179 1.00 91.19 95 VAL A O 1
ATOM 695 N N . LEU A 1 96 ? -12.005 -3.584 2.634 1.00 89.31 96 LEU A N 1
ATOM 696 C CA . LEU A 1 96 ? -11.142 -4.708 2.298 1.00 89.31 96 LEU A CA 1
ATOM 697 C C . LEU A 1 96 ? -10.842 -5.483 3.581 1.00 89.31 96 LEU A C 1
ATOM 699 O O . LEU A 1 96 ? -10.432 -4.883 4.580 1.00 89.31 96 LEU A O 1
ATOM 703 N N . HIS A 1 97 ? -11.060 -6.793 3.578 1.00 88.12 97 HIS A N 1
ATOM 704 C CA . HIS A 1 97 ? -10.880 -7.637 4.755 1.00 88.12 97 HIS A CA 1
ATOM 705 C C . HIS A 1 97 ? -10.464 -9.064 4.404 1.00 88.12 97 HIS A C 1
ATOM 707 O O . HIS A 1 97 ? -10.590 -9.502 3.263 1.00 88.12 97 HIS A O 1
ATOM 713 N N . SER A 1 98 ? -10.010 -9.809 5.413 1.00 82.94 98 SER A N 1
ATOM 714 C CA . SER A 1 98 ? -9.674 -11.229 5.276 1.00 82.94 98 SER A CA 1
ATOM 715 C C . SER A 1 98 ? -10.875 -12.054 4.788 1.00 82.94 98 SER A C 1
ATOM 717 O O . SER A 1 98 ? -11.995 -11.840 5.266 1.00 82.94 98 SER A O 1
ATOM 719 N N . GLY A 1 99 ? -10.634 -13.031 3.911 1.00 80.69 99 GLY A N 1
ATOM 720 C CA . GLY A 1 99 ? -11.657 -13.890 3.292 1.00 80.69 99 GLY A CA 1
ATOM 721 C C . GLY A 1 99 ? -12.407 -14.823 4.252 1.00 80.69 99 GLY A C 1
ATOM 722 O O . GLY A 1 99 ? -13.479 -15.311 3.917 1.00 80.69 99 GLY A O 1
ATOM 723 N N . GLU A 1 100 ? -11.902 -15.013 5.474 1.00 79.31 100 GLU A N 1
ATOM 724 C CA . GLU A 1 100 ? -12.548 -15.801 6.544 1.00 79.31 100 GLU A CA 1
ATOM 725 C C . GLU A 1 100 ? -13.895 -15.226 7.021 1.00 79.31 100 GLU A C 1
ATOM 727 O O . GLU A 1 100 ? -14.645 -15.878 7.748 1.00 79.31 100 GLU A O 1
ATOM 732 N N . TRP A 1 101 ? -14.200 -13.978 6.663 1.00 82.50 101 TRP A N 1
ATOM 733 C CA . TRP A 1 101 ? -15.439 -13.304 7.030 1.00 82.50 101 TRP A CA 1
ATOM 734 C C . TRP A 1 101 ? -16.173 -12.857 5.769 1.00 82.50 101 TRP A C 1
ATOM 736 O O . TRP A 1 101 ? -15.552 -12.319 4.860 1.00 82.50 101 TRP A O 1
ATOM 746 N N . SER A 1 102 ? -17.492 -13.033 5.725 1.00 80.56 102 SER A N 1
ATOM 747 C CA . SER A 1 102 ? -18.331 -12.613 4.602 1.00 80.56 102 SER A CA 1
ATOM 748 C C . SER A 1 102 ? -19.694 -12.156 5.108 1.00 80.56 102 SER A C 1
ATOM 750 O O . SER A 1 102 ? -20.219 -12.688 6.086 1.00 80.56 102 SER A O 1
ATOM 752 N N . THR A 1 103 ? -20.288 -11.197 4.408 1.00 83.12 103 THR A N 1
ATOM 753 C CA . THR A 1 103 ? -21.655 -10.713 4.615 1.00 83.12 103 THR A CA 1
ATOM 754 C C . THR A 1 103 ? -22.346 -10.513 3.266 1.00 83.12 103 THR A C 1
ATOM 756 O O . THR A 1 103 ? -21.760 -10.731 2.204 1.00 83.12 103 THR A O 1
ATOM 759 N N . GLU A 1 104 ? -23.605 -10.091 3.285 1.00 75.25 104 GLU A N 1
ATOM 760 C CA . GLU A 1 104 ? -24.310 -9.662 2.082 1.00 75.25 104 GLU A CA 1
ATOM 761 C C . GLU A 1 104 ? -23.604 -8.451 1.441 1.00 75.25 104 GLU A C 1
ATOM 763 O O . GLU A 1 104 ? -23.327 -7.443 2.098 1.00 75.25 104 GLU A O 1
ATOM 768 N N . GLY A 1 105 ? -23.257 -8.571 0.157 1.00 75.50 105 GLY A N 1
ATOM 769 C CA . GLY A 1 105 ? -22.458 -7.572 -0.561 1.00 75.50 105 GLY A CA 1
ATOM 770 C C . GLY A 1 105 ? -20.939 -7.718 -0.405 1.00 75.50 105 GLY A C 1
ATOM 771 O O . GLY A 1 105 ? -20.214 -6.812 -0.821 1.00 75.50 105 GLY A O 1
ATOM 772 N N . SER A 1 106 ? -20.453 -8.823 0.175 1.00 84.44 106 SER A N 1
ATOM 773 C CA . SER A 1 106 ? -19.047 -9.234 0.088 1.00 84.44 106 SER A CA 1
ATOM 774 C C . SER A 1 106 ? -18.771 -9.939 -1.240 1.00 84.44 106 SER A C 1
ATOM 776 O O . SER A 1 106 ? -19.476 -10.871 -1.624 1.00 84.44 106 SER A O 1
ATOM 778 N N . VAL A 1 107 ? -17.715 -9.515 -1.924 1.00 85.81 107 VAL A N 1
ATOM 779 C CA . VAL A 1 107 ? -17.180 -10.150 -3.128 1.00 85.81 107 VAL A CA 1
ATOM 780 C C . VAL A 1 107 ? -15.799 -10.698 -2.791 1.00 85.81 107 VAL A C 1
ATOM 782 O O . VAL A 1 107 ? -14.930 -9.954 -2.334 1.00 85.81 107 VAL A O 1
ATOM 785 N N . ALA A 1 108 ? -15.593 -11.997 -3.004 1.00 84.75 108 ALA A N 1
ATOM 786 C CA . ALA A 1 108 ? -14.270 -12.595 -2.881 1.00 84.75 108 ALA A CA 1
ATOM 787 C C . ALA A 1 108 ? -13.380 -12.076 -4.019 1.00 84.75 108 ALA A C 1
ATOM 789 O O . ALA A 1 108 ? -13.717 -12.247 -5.191 1.00 84.75 108 ALA A O 1
ATOM 790 N N . VAL A 1 109 ? -12.274 -11.423 -3.661 1.00 81.94 109 VAL A N 1
ATOM 791 C CA . VAL A 1 109 ? -11.256 -10.962 -4.617 1.00 81.94 109 VAL A CA 1
ATOM 792 C C . VAL A 1 109 ? -10.364 -12.144 -4.979 1.00 81.94 109 VAL A C 1
ATOM 794 O O . VAL A 1 109 ? -10.179 -12.467 -6.149 1.00 81.94 109 VAL A O 1
ATOM 797 N N . ASP A 1 110 ? -9.868 -12.834 -3.955 1.00 76.38 110 ASP A N 1
ATOM 798 C CA . ASP A 1 110 ? -9.200 -14.126 -4.052 1.00 76.38 110 ASP A CA 1
ATOM 799 C C . ASP A 1 110 ? -9.565 -14.980 -2.819 1.00 76.38 110 ASP A C 1
ATOM 801 O O . ASP A 1 110 ? -10.454 -14.632 -2.040 1.00 76.38 110 ASP A O 1
ATOM 805 N N . GLY A 1 111 ? -8.903 -16.123 -2.626 1.00 71.12 111 GLY A N 1
ATOM 806 C CA . GLY A 1 111 ? -9.136 -16.973 -1.450 1.00 71.12 111 GLY A CA 1
ATOM 807 C C . GLY A 1 111 ? -8.704 -16.357 -0.109 1.00 71.12 111 GLY A C 1
ATOM 808 O O . GLY A 1 111 ? -9.007 -16.930 0.932 1.00 71.12 111 GLY A O 1
ATOM 809 N N . ARG A 1 112 ? -7.995 -15.219 -0.111 1.00 76.31 112 ARG A N 1
ATOM 810 C CA . ARG A 1 112 ? -7.404 -14.572 1.075 1.00 76.31 112 ARG A CA 1
ATOM 811 C C . ARG A 1 112 ? -8.085 -13.250 1.418 1.00 76.31 112 ARG A C 1
ATOM 813 O O . ARG A 1 112 ? -8.153 -12.879 2.590 1.00 76.31 112 ARG A O 1
ATOM 820 N N . ILE A 1 113 ? -8.597 -12.543 0.416 1.00 82.62 113 ILE A N 1
ATOM 821 C CA . ILE A 1 113 ? -9.102 -11.177 0.513 1.00 82.62 113 ILE A CA 1
ATOM 822 C C . ILE A 1 113 ? -10.535 -11.113 -0.004 1.00 82.62 113 ILE A C 1
ATOM 824 O O . ILE A 1 113 ? -10.903 -11.692 -1.026 1.00 82.62 113 ILE A O 1
ATOM 828 N N . SER A 1 114 ? -11.356 -10.343 0.690 1.00 87.38 114 SER A N 1
ATOM 829 C CA . SER A 1 114 ? -12.719 -10.032 0.290 1.00 87.38 114 SER A CA 1
ATOM 830 C C . SER A 1 114 ? -12.980 -8.535 0.380 1.00 87.38 114 SER A C 1
ATOM 832 O O . SER A 1 114 ? -12.430 -7.826 1.228 1.00 87.38 114 SER A O 1
ATOM 834 N N . LEU A 1 115 ? -13.817 -8.056 -0.534 1.00 89.88 115 LEU A N 1
ATOM 835 C CA . LEU A 1 115 ? -14.211 -6.665 -0.669 1.00 89.88 115 LEU A CA 1
ATOM 836 C C . LEU A 1 115 ? -15.701 -6.532 -0.366 1.00 89.88 115 LEU A C 1
ATOM 838 O O . LEU A 1 115 ? -16.528 -7.149 -1.030 1.00 89.88 115 LEU A O 1
ATOM 842 N N . THR A 1 116 ? -16.057 -5.692 0.599 1.00 90.31 116 THR A N 1
ATOM 843 C CA . THR A 1 116 ? -17.452 -5.439 0.975 1.00 90.31 116 THR A CA 1
ATOM 844 C C . THR A 1 116 ? -17.803 -3.972 0.786 1.00 90.31 116 THR A C 1
ATOM 846 O O . THR A 1 116 ? -17.119 -3.100 1.316 1.00 90.31 116 THR A O 1
ATOM 849 N N . SER A 1 117 ? -18.900 -3.683 0.082 1.00 87.19 117 SER A N 1
ATOM 850 C CA . SER A 1 117 ? -19.422 -2.312 -0.078 1.00 87.19 117 SER A CA 1
ATOM 851 C C . SER A 1 117 ? -20.686 -2.023 0.744 1.00 87.19 117 SER A C 1
ATOM 853 O O . SER A 1 117 ? -21.289 -0.964 0.588 1.00 87.19 117 SER A O 1
ATOM 855 N N . SER A 1 118 ? -21.133 -2.965 1.582 1.00 84.62 118 SER A N 1
ATOM 856 C CA . SER A 1 118 ? -22.271 -2.765 2.490 1.00 84.62 118 SER A CA 1
ATOM 857 C C . SER A 1 118 ? -21.846 -2.021 3.758 1.00 84.62 118 SER A C 1
ATOM 859 O O . SER A 1 118 ? -20.753 -2.230 4.273 1.00 84.62 118 SER A O 1
ATOM 861 N N . VAL A 1 119 ? -22.739 -1.200 4.317 1.00 84.12 119 VAL A N 1
ATOM 862 C CA . VAL A 1 119 ? -22.554 -0.555 5.631 1.00 84.12 119 VAL A CA 1
ATOM 863 C C . VAL A 1 119 ? -22.575 -1.582 6.773 1.00 84.12 119 VAL A C 1
ATOM 865 O O . VAL A 1 119 ? -22.064 -1.318 7.861 1.00 84.12 119 VAL A O 1
ATOM 868 N N . ASP A 1 120 ? -23.125 -2.774 6.547 1.00 85.62 120 ASP A N 1
ATOM 869 C CA . ASP A 1 120 ? -23.308 -3.772 7.603 1.00 85.62 120 ASP A CA 1
ATOM 870 C C . ASP A 1 120 ? -21.987 -4.325 8.143 1.00 85.62 120 ASP A C 1
ATOM 872 O O . ASP A 1 120 ? -21.899 -4.623 9.333 1.00 85.62 120 ASP A O 1
ATOM 876 N N . VAL A 1 121 ? -20.919 -4.349 7.337 1.00 87.12 121 VAL A N 1
ATOM 877 C CA . VAL A 1 121 ? -19.573 -4.662 7.847 1.00 87.12 121 VAL A CA 1
ATOM 878 C C . VAL A 1 121 ? -19.097 -3.615 8.857 1.00 87.12 121 VAL A C 1
ATOM 880 O O . VAL A 1 121 ? -18.505 -3.972 9.871 1.00 87.12 121 VAL A O 1
ATOM 883 N N . LEU A 1 122 ? -19.410 -2.330 8.647 1.00 86.38 122 LEU A N 1
ATOM 884 C CA . LEU A 1 122 ? -19.043 -1.256 9.576 1.00 86.38 122 LEU A CA 1
ATOM 885 C C . LEU A 1 122 ? -19.824 -1.383 10.887 1.00 86.38 122 LEU A C 1
ATOM 887 O O . LEU A 1 122 ? -19.246 -1.206 11.958 1.00 86.38 122 LEU A O 1
ATOM 891 N N . LYS A 1 123 ? -21.108 -1.758 10.813 1.00 85.00 123 LYS A N 1
ATOM 892 C CA . LYS A 1 123 ? -21.927 -2.074 11.996 1.00 85.00 123 LYS A CA 1
ATOM 893 C C . LYS A 1 123 ? -21.388 -3.291 12.745 1.00 85.00 123 LYS A C 1
ATOM 895 O O . LYS A 1 123 ? -21.283 -3.249 13.966 1.00 85.00 123 LYS A O 1
ATOM 900 N N . ALA A 1 124 ? -21.007 -4.350 12.029 1.00 86.06 124 ALA A N 1
ATOM 901 C CA . ALA A 1 124 ? -20.437 -5.556 12.623 1.00 86.06 124 ALA A CA 1
ATOM 902 C C . ALA A 1 124 ? -19.121 -5.256 13.356 1.00 86.06 124 ALA A C 1
ATOM 904 O O . ALA A 1 124 ? -18.925 -5.725 14.476 1.00 86.06 124 ALA A O 1
ATOM 905 N N . ILE A 1 125 ? -18.255 -4.429 12.760 1.00 84.81 125 ILE A N 1
ATOM 906 C CA . ILE A 1 125 ? -17.009 -3.960 13.382 1.00 84.81 125 ILE A CA 1
ATOM 907 C C . ILE A 1 125 ? -17.308 -3.104 14.621 1.00 84.81 125 ILE A C 1
ATOM 909 O O . ILE A 1 125 ? -16.699 -3.310 15.671 1.00 84.81 125 ILE A O 1
ATOM 913 N N . ALA A 1 126 ? -18.255 -2.166 14.521 1.00 82.75 126 ALA A N 1
ATOM 914 C CA . ALA A 1 126 ? -18.643 -1.294 15.629 1.00 82.75 126 ALA A CA 1
ATOM 915 C C . ALA A 1 126 ? -19.274 -2.065 16.801 1.00 82.75 126 ALA A C 1
ATOM 917 O O . ALA A 1 126 ? -19.069 -1.697 17.953 1.00 82.75 126 ALA A O 1
ATOM 918 N N . GLY A 1 127 ? -19.989 -3.158 16.522 1.00 79.75 127 GLY A N 1
ATOM 919 C CA . GLY A 1 127 ? -20.567 -4.057 17.525 1.00 79.75 127 GLY A CA 1
ATOM 920 C C . GLY A 1 127 ? -19.567 -5.012 18.191 1.00 79.75 127 GLY A C 1
ATOM 921 O O . GLY A 1 127 ? -19.986 -5.885 18.946 1.00 79.75 127 GLY A O 1
ATOM 922 N N . GLY A 1 128 ? -18.266 -4.895 17.902 1.00 75.94 128 GLY A N 1
ATOM 923 C CA . GLY A 1 128 ? -17.216 -5.761 18.454 1.00 75.94 128 GLY A CA 1
ATOM 924 C C . GLY A 1 128 ? -16.996 -7.076 17.692 1.00 75.94 128 GLY A C 1
ATOM 925 O O . GLY A 1 128 ? -16.102 -7.842 18.048 1.00 75.94 128 GLY A O 1
ATOM 926 N N . GLY A 1 129 ? -17.768 -7.327 16.632 1.00 81.44 129 GLY A N 1
ATOM 927 C CA . GLY A 1 129 ? -17.589 -8.446 15.708 1.00 81.44 129 GLY A CA 1
ATOM 928 C C . GLY A 1 129 ? -16.794 -8.053 14.457 1.00 81.44 129 GLY A C 1
ATOM 929 O O . GLY A 1 129 ? -15.840 -7.270 14.514 1.00 81.44 129 GLY A O 1
ATOM 930 N N . GLY A 1 130 ? -17.204 -8.607 13.312 1.00 84.56 130 GLY A N 1
ATOM 931 C CA . GLY A 1 130 ? -16.612 -8.320 12.005 1.00 84.56 130 GLY A CA 1
ATOM 932 C C . GLY A 1 130 ? -15.275 -9.031 11.745 1.00 84.56 130 GLY A C 1
ATOM 933 O O . GLY A 1 130 ? -14.808 -9.823 12.570 1.00 84.56 130 GLY A O 1
ATOM 934 N N . PRO A 1 131 ? -14.640 -8.756 10.595 1.00 84.19 131 PRO A N 1
ATOM 935 C CA . PRO A 1 131 ? -13.363 -9.360 10.232 1.00 84.19 131 PRO A CA 1
ATOM 936 C C . PRO A 1 131 ? -12.252 -9.005 11.230 1.00 84.19 131 PRO A C 1
ATOM 938 O O . PRO A 1 131 ? -12.234 -7.922 11.831 1.00 84.19 131 PRO A O 1
ATOM 941 N N . ARG A 1 132 ? -11.296 -9.922 11.418 1.00 76.88 132 ARG A N 1
ATOM 942 C CA . ARG A 1 132 ? -10.133 -9.695 12.297 1.00 76.88 132 ARG A CA 1
ATOM 943 C C . ARG A 1 132 ? -9.224 -8.605 11.741 1.00 76.88 132 ARG A C 1
ATOM 945 O O . ARG A 1 132 ? -8.833 -7.707 12.483 1.00 76.88 132 ARG A O 1
ATOM 952 N N . GLU A 1 133 ? -8.978 -8.644 10.439 1.00 79.38 133 GLU A N 1
ATOM 953 C CA . GLU A 1 133 ? -8.150 -7.680 9.726 1.00 79.38 133 GLU A CA 1
ATOM 954 C C . GLU A 1 133 ? -8.981 -7.011 8.640 1.00 79.38 133 GLU A C 1
ATOM 956 O O . GLU A 1 133 ? -9.619 -7.680 7.825 1.00 79.38 133 GLU A O 1
ATOM 961 N N . CYS A 1 134 ? -9.028 -5.680 8.673 1.00 84.00 134 CYS A N 1
ATOM 962 C CA . CYS A 1 134 ? -9.742 -4.899 7.677 1.00 84.00 134 CYS A CA 1
ATOM 963 C C . CYS A 1 134 ? -9.229 -3.462 7.584 1.00 84.00 134 CYS A C 1
ATOM 965 O O . CYS A 1 134 ? -8.605 -2.923 8.505 1.00 84.00 134 CYS A O 1
ATOM 967 N N . LEU A 1 135 ? -9.533 -2.837 6.454 1.00 87.12 135 LEU A N 1
ATOM 968 C CA . LEU A 1 135 ? -9.368 -1.412 6.203 1.00 87.12 135 LEU A CA 1
ATOM 969 C C . LEU A 1 135 ? -10.594 -0.886 5.457 1.00 87.12 135 LEU A C 1
ATOM 971 O O . LEU A 1 135 ? -11.270 -1.636 4.758 1.00 87.12 135 LEU A O 1
ATOM 975 N N . LEU A 1 136 ? -10.871 0.403 5.613 1.00 90.06 136 LEU A N 1
ATOM 976 C CA . LEU A 1 136 ? -11.899 1.117 4.869 1.00 90.06 136 LEU A CA 1
ATOM 977 C C . LEU A 1 136 ? -11.218 2.071 3.889 1.00 90.06 136 LEU A C 1
ATOM 979 O O . LEU A 1 136 ? -10.424 2.915 4.298 1.00 90.06 136 LEU A O 1
ATOM 983 N N . ALA A 1 137 ? -11.561 1.965 2.615 1.00 90.88 137 ALA A N 1
ATOM 984 C CA . ALA A 1 137 ? -11.147 2.877 1.564 1.00 90.88 137 ALA A CA 1
ATOM 985 C C . ALA A 1 137 ? -12.362 3.658 1.041 1.00 90.88 137 ALA A C 1
ATOM 987 O O . ALA A 1 137 ? -13.433 3.080 0.860 1.00 90.88 137 ALA A O 1
ATOM 988 N N . LEU A 1 138 ? -12.214 4.965 0.822 1.00 90.94 138 LEU A N 1
ATOM 989 C CA . LEU A 1 138 ? -13.215 5.784 0.134 1.00 90.94 138 LEU A CA 1
ATOM 990 C C . LEU A 1 138 ? -12.789 6.033 -1.310 1.00 90.94 138 LEU A C 1
ATOM 992 O O . LEU A 1 138 ? -11.666 6.480 -1.548 1.00 90.94 138 LEU A O 1
ATOM 996 N N . GLY A 1 139 ? -13.689 5.763 -2.249 1.00 91.38 139 GLY A N 1
ATOM 997 C CA . GLY A 1 139 ? -13.387 5.752 -3.675 1.00 91.38 139 GLY A CA 1
ATOM 998 C C . GLY A 1 139 ? -12.505 4.581 -4.101 1.00 91.38 139 GLY A C 1
ATOM 999 O O . GLY A 1 139 ? -12.095 3.745 -3.291 1.00 91.38 139 GLY A O 1
ATOM 1000 N N . TYR A 1 140 ? -12.230 4.514 -5.398 1.00 93.06 140 TYR A N 1
ATOM 1001 C CA . TYR A 1 140 ? -11.415 3.467 -6.009 1.00 93.06 140 TYR A CA 1
ATOM 1002 C C . TYR A 1 140 ? -10.620 3.986 -7.211 1.00 93.06 140 TYR A C 1
ATOM 1004 O O . TYR A 1 140 ? -10.879 5.067 -7.749 1.00 93.06 140 TYR A O 1
ATOM 1012 N N . ALA A 1 141 ? -9.615 3.214 -7.612 1.00 93.56 141 ALA A N 1
ATOM 1013 C CA . ALA A 1 141 ? -8.896 3.371 -8.867 1.00 93.56 141 ALA A CA 1
ATOM 1014 C C . ALA A 1 141 ? -9.526 2.450 -9.916 1.00 93.56 141 ALA A C 1
ATOM 1016 O O . ALA A 1 141 ? -9.752 1.269 -9.645 1.00 93.56 141 ALA A O 1
ATOM 1017 N N . GLY A 1 142 ? -9.834 2.992 -11.090 1.00 92.44 142 GLY A N 1
ATOM 1018 C CA . GLY A 1 142 ? -10.456 2.253 -12.182 1.00 92.44 142 GLY A CA 1
ATOM 1019 C C . GLY A 1 142 ? -9.647 2.387 -13.463 1.00 92.44 142 GLY A C 1
ATOM 1020 O O . GLY A 1 142 ? -9.142 3.467 -13.762 1.00 92.44 142 GLY A O 1
ATOM 1021 N N . TRP A 1 143 ? -9.574 1.293 -14.210 1.00 93.56 143 TRP A N 1
ATOM 1022 C CA . TRP A 1 143 ? -8.982 1.220 -15.539 1.00 93.56 143 TRP A CA 1
ATOM 1023 C C . TRP A 1 143 ? -10.039 0.754 -16.528 1.00 93.56 143 TRP A C 1
ATOM 1025 O O . TRP A 1 143 ? -10.795 -0.175 -16.236 1.00 93.56 143 TRP A O 1
ATOM 1035 N N . GLY A 1 144 ? -10.068 1.383 -17.701 1.00 91.25 144 GLY A N 1
ATOM 1036 C CA . GLY A 1 144 ? -10.863 0.897 -18.821 1.00 91.25 144 GLY A CA 1
ATOM 1037 C C . GLY A 1 144 ? -10.293 -0.395 -19.430 1.00 91.25 144 GLY A C 1
ATOM 1038 O O . GLY A 1 144 ? -9.185 -0.813 -19.075 1.00 91.25 144 GLY A O 1
ATOM 1039 N N . PRO A 1 145 ? -11.021 -1.009 -20.379 1.00 90.56 145 PRO A N 1
ATOM 1040 C CA . PRO A 1 145 ? -10.574 -2.200 -21.100 1.00 90.56 145 PRO A CA 1
ATOM 1041 C C . PRO A 1 145 ? -9.160 -2.040 -21.681 1.00 90.56 145 PRO A C 1
ATOM 1043 O O . PRO A 1 145 ? -8.901 -1.102 -22.437 1.00 90.56 145 PRO A O 1
ATOM 1046 N N . GLY A 1 146 ? -8.237 -2.940 -21.325 1.00 85.31 146 GLY A N 1
ATOM 1047 C CA . GLY A 1 146 ? -6.858 -2.965 -21.836 1.00 85.31 146 GLY A CA 1
ATOM 1048 C C . GLY A 1 146 ? -5.936 -1.836 -21.346 1.00 85.31 146 GLY A C 1
ATOM 1049 O O . GLY A 1 146 ? -4.764 -1.785 -21.732 1.00 85.31 146 GLY A O 1
ATOM 1050 N N . GLN A 1 147 ? -6.441 -0.895 -20.540 1.00 89.31 147 GLN A N 1
ATOM 1051 C CA . GLN A 1 147 ? -5.669 0.264 -20.091 1.00 89.31 147 GLN A CA 1
ATOM 1052 C C . GLN A 1 147 ? -4.576 -0.144 -19.097 1.00 89.31 147 GLN A C 1
ATOM 1054 O O . GLN A 1 147 ? -3.445 0.330 -19.200 1.00 89.31 147 GLN A O 1
ATOM 1059 N N . LEU A 1 148 ? -4.896 -1.026 -18.148 1.00 88.50 148 LEU A N 1
ATOM 1060 C CA . LEU A 1 148 ? -3.947 -1.466 -17.127 1.00 88.50 148 LEU A CA 1
ATOM 1061 C C . LEU A 1 148 ? -2.753 -2.191 -17.763 1.00 88.50 148 LEU A C 1
ATOM 1063 O O . LEU A 1 148 ? -1.602 -1.952 -17.406 1.00 88.50 148 LEU A O 1
ATOM 1067 N N . GLU A 1 149 ? -3.016 -3.045 -18.742 1.00 87.44 149 GLU A N 1
ATOM 1068 C CA . GLU A 1 149 ? -2.013 -3.801 -19.479 1.00 87.44 149 GLU A CA 1
ATOM 1069 C C . GLU A 1 149 ? -1.111 -2.875 -20.295 1.00 87.44 149 GLU A C 1
ATOM 1071 O O . GLU A 1 149 ? 0.109 -3.056 -20.305 1.00 87.44 149 GLU A O 1
ATOM 1076 N N . ALA A 1 150 ? -1.684 -1.844 -20.925 1.00 83.50 150 ALA A N 1
ATOM 1077 C CA . ALA A 1 150 ? -0.919 -0.813 -21.618 1.00 83.50 150 ALA A CA 1
ATOM 1078 C C . ALA A 1 150 ? -0.017 -0.023 -20.653 1.00 83.50 150 ALA A C 1
ATOM 1080 O O . ALA A 1 150 ? 1.149 0.229 -20.963 1.00 83.50 150 ALA A O 1
ATOM 1081 N N . GLU A 1 151 ? -0.519 0.329 -19.468 1.00 87.00 151 GLU A N 1
ATOM 1082 C CA . GLU A 1 151 ? 0.253 1.029 -18.437 1.00 87.00 151 GLU A CA 1
ATOM 1083 C C . GLU A 1 151 ? 1.382 0.154 -17.862 1.00 87.00 151 GLU A C 1
ATOM 1085 O O . GLU A 1 151 ? 2.502 0.635 -17.667 1.00 87.00 151 GLU A O 1
ATOM 1090 N N . ILE A 1 152 ? 1.140 -1.143 -17.652 1.00 79.50 152 ILE A N 1
ATOM 1091 C CA . ILE A 1 152 ? 2.178 -2.104 -17.248 1.00 79.50 152 ILE A CA 1
ATOM 1092 C C . ILE A 1 152 ? 3.236 -2.244 -18.349 1.00 79.50 152 ILE A C 1
ATOM 1094 O O . ILE A 1 152 ? 4.430 -2.162 -18.062 1.00 79.50 152 ILE A O 1
ATOM 1098 N N . ALA A 1 153 ? 2.828 -2.379 -19.616 1.00 76.75 153 ALA A N 1
ATOM 1099 C CA . ALA A 1 153 ? 3.751 -2.442 -20.752 1.00 76.75 153 ALA A CA 1
ATOM 1100 C C . ALA A 1 153 ? 4.591 -1.158 -20.899 1.00 76.75 153 ALA A C 1
ATOM 1102 O O . ALA A 1 153 ? 5.751 -1.209 -21.312 1.00 76.75 153 ALA A O 1
ATOM 1103 N N . ALA A 1 154 ? 4.032 -0.012 -20.504 1.00 75.12 154 ALA A N 1
ATOM 1104 C CA . ALA A 1 154 ? 4.724 1.271 -20.435 1.00 75.12 154 ALA A CA 1
ATOM 1105 C C . ALA A 1 154 ? 5.609 1.441 -19.180 1.00 75.12 154 ALA A C 1
ATOM 1107 O O . ALA A 1 154 ? 6.226 2.492 -19.012 1.00 75.12 154 ALA A O 1
ATOM 1108 N N . ASN A 1 155 ? 5.723 0.422 -18.320 1.00 74.06 155 ASN A N 1
ATOM 1109 C CA . ASN A 1 155 ? 6.447 0.461 -1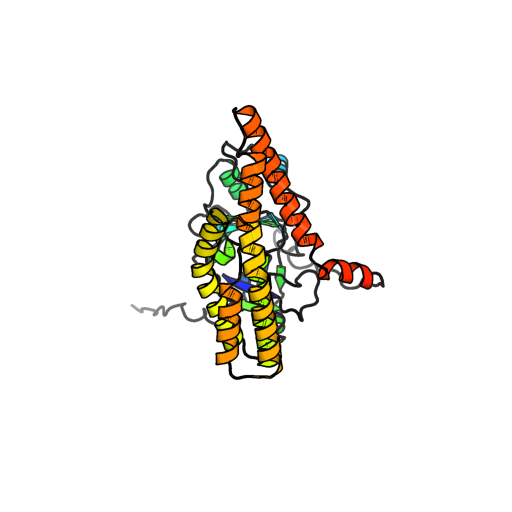7.044 1.00 74.06 155 ASN A CA 1
ATOM 1110 C C . ASN A 1 155 ? 5.925 1.536 -16.071 1.00 74.06 155 ASN A C 1
ATOM 1112 O O . ASN A 1 155 ? 6.700 2.103 -15.299 1.00 74.06 155 ASN A O 1
ATOM 1116 N N . ALA A 1 156 ? 4.625 1.836 -16.097 1.00 74.31 156 ALA A N 1
ATOM 1117 C CA . ALA A 1 156 ? 3.999 2.705 -15.099 1.00 74.31 156 ALA A CA 1
ATOM 1118 C C . ALA A 1 156 ? 3.808 1.986 -13.753 1.00 74.31 156 ALA A C 1
ATOM 1120 O O . ALA A 1 156 ? 3.892 2.614 -12.695 1.00 74.31 156 ALA A O 1
ATOM 1121 N N . TRP A 1 157 ? 3.608 0.666 -13.795 1.00 81.88 157 TRP A N 1
ATOM 1122 C CA . TRP A 1 157 ? 3.322 -0.166 -12.631 1.00 81.88 157 TRP A CA 1
ATOM 1123 C C . TRP A 1 157 ? 4.240 -1.379 -12.562 1.00 81.88 157 TRP A C 1
ATOM 1125 O O . TRP A 1 157 ? 4.530 -2.016 -13.573 1.00 81.88 157 TRP A O 1
ATOM 1135 N N . LEU A 1 158 ? 4.636 -1.728 -11.342 1.00 77.12 158 LEU A N 1
ATOM 1136 C CA . LEU A 1 158 ? 5.208 -3.026 -11.009 1.00 77.12 158 LEU A CA 1
ATOM 1137 C C . LEU A 1 158 ? 4.138 -3.862 -10.300 1.00 77.12 158 LEU A C 1
ATOM 1139 O O . LEU A 1 158 ? 3.600 -3.417 -9.287 1.00 77.12 158 LEU A O 1
ATOM 1143 N N . ASN A 1 159 ? 3.839 -5.060 -10.803 1.00 80.00 159 ASN A N 1
ATOM 1144 C CA . ASN A 1 159 ? 2.890 -5.975 -10.173 1.00 80.00 159 ASN A CA 1
ATOM 1145 C C . ASN A 1 159 ? 3.606 -6.998 -9.274 1.00 80.00 159 ASN A C 1
ATOM 1147 O O . ASN A 1 159 ? 4.654 -7.534 -9.636 1.00 80.00 159 ASN A O 1
ATOM 1151 N N . VAL A 1 160 ? 3.056 -7.253 -8.086 1.00 74.69 160 VAL A N 1
ATOM 1152 C CA . VAL A 1 160 ? 3.623 -8.161 -7.077 1.00 74.69 160 VAL A CA 1
ATOM 1153 C C . VAL A 1 160 ? 2.499 -8.945 -6.400 1.00 74.69 160 VAL A C 1
ATOM 1155 O O . VAL A 1 160 ? 1.428 -8.403 -6.129 1.00 74.69 160 VAL A O 1
ATOM 1158 N N . GLU A 1 161 ? 2.735 -10.219 -6.091 1.00 69.44 161 GLU A N 1
ATOM 1159 C CA . GLU A 1 161 ? 1.813 -11.002 -5.263 1.00 69.44 161 GLU A CA 1
ATOM 1160 C C . GLU A 1 161 ? 1.820 -10.495 -3.809 1.00 69.44 161 GLU A C 1
ATOM 1162 O O . GLU A 1 161 ? 2.894 -10.299 -3.232 1.00 69.44 161 GLU A O 1
ATOM 1167 N N . PRO A 1 162 ? 0.651 -10.272 -3.183 1.00 64.38 162 PRO A N 1
ATOM 1168 C CA . PRO A 1 162 ? 0.608 -9.800 -1.811 1.00 64.38 162 PRO A CA 1
ATOM 1169 C C . PRO A 1 162 ? 1.017 -10.891 -0.822 1.00 64.38 162 PRO A C 1
ATOM 1171 O O . PRO A 1 162 ? 0.545 -12.028 -0.894 1.00 64.38 162 PRO A O 1
ATOM 1174 N N . ASP A 1 163 ? 1.829 -10.485 0.152 1.00 57.09 163 ASP A N 1
ATOM 1175 C CA . ASP A 1 163 ? 1.933 -11.116 1.471 1.00 57.09 163 ASP A CA 1
ATOM 1176 C C . ASP A 1 163 ? 0.797 -10.555 2.351 1.00 57.09 163 ASP A C 1
ATOM 1178 O O . ASP A 1 163 ? 0.504 -9.357 2.286 1.00 57.09 163 ASP A O 1
ATOM 1182 N N . ASP A 1 164 ? 0.171 -11.375 3.196 1.00 52.03 164 ASP A N 1
ATOM 1183 C CA . ASP A 1 164 ? -0.871 -10.932 4.139 1.00 52.03 164 ASP A CA 1
ATOM 1184 C C . ASP A 1 164 ? -0.355 -9.805 5.056 1.00 52.03 164 ASP A C 1
ATOM 1186 O O . ASP A 1 164 ? -1.076 -8.860 5.399 1.00 52.03 164 ASP A O 1
ATOM 1190 N N . THR A 1 165 ? 0.949 -9.828 5.350 1.00 46.47 165 THR A N 1
ATOM 1191 C CA . THR A 1 165 ? 1.648 -8.760 6.068 1.00 46.47 165 THR A CA 1
ATOM 1192 C C . THR A 1 165 ? 1.617 -7.438 5.288 1.00 46.47 165 THR A C 1
ATOM 1194 O O . THR A 1 165 ? 1.438 -6.380 5.879 1.00 46.47 165 THR A O 1
ATOM 1197 N N . LEU A 1 166 ? 1.733 -7.455 3.957 1.00 51.28 166 LEU A N 1
ATOM 1198 C CA . LEU A 1 166 ? 1.745 -6.241 3.128 1.00 51.28 166 LEU A CA 1
ATOM 1199 C C . LEU A 1 166 ? 0.368 -5.562 3.050 1.00 51.28 166 LEU A C 1
ATOM 1201 O O . LEU A 1 166 ? 0.307 -4.330 3.029 1.00 51.28 166 LEU A O 1
ATOM 1205 N N . LEU A 1 167 ? -0.719 -6.341 3.042 1.00 58.06 167 LEU A N 1
ATOM 1206 C CA . LEU A 1 167 ? -2.096 -5.849 2.891 1.00 58.06 167 LEU A CA 1
ATOM 1207 C C . LEU A 1 167 ? -2.621 -5.164 4.159 1.00 58.06 167 LEU A C 1
ATOM 1209 O O . LEU A 1 167 ? -3.161 -4.051 4.113 1.00 58.06 167 LEU A O 1
ATOM 1213 N N . TYR A 1 168 ? -2.442 -5.811 5.312 1.00 53.38 168 TYR A N 1
ATOM 1214 C CA . TYR A 1 168 ? -3.030 -5.362 6.578 1.00 53.38 168 TYR A CA 1
ATOM 1215 C C . TYR A 1 168 ? -2.007 -4.725 7.525 1.00 53.38 168 TYR A C 1
ATOM 1217 O O . TYR A 1 168 ? -2.376 -3.866 8.333 1.00 53.38 168 TYR A O 1
ATOM 1225 N N . VAL A 1 169 ? -0.717 -5.053 7.377 1.00 44.59 169 VAL A N 1
ATOM 1226 C CA . VAL A 1 169 ? 0.379 -4.563 8.226 1.00 44.59 169 VAL A CA 1
ATOM 1227 C C . VAL A 1 169 ? 1.336 -3.689 7.423 1.00 44.59 169 VAL A C 1
ATOM 1229 O O . VAL A 1 169 ? 2.472 -4.038 7.124 1.00 44.59 169 VAL A O 1
ATOM 1232 N N . THR A 1 170 ? 0.927 -2.455 7.160 1.00 43.69 170 THR A N 1
ATOM 1233 C CA . THR A 1 170 ? 1.888 -1.430 6.736 1.00 43.69 170 THR A CA 1
ATOM 1234 C C . THR A 1 170 ? 1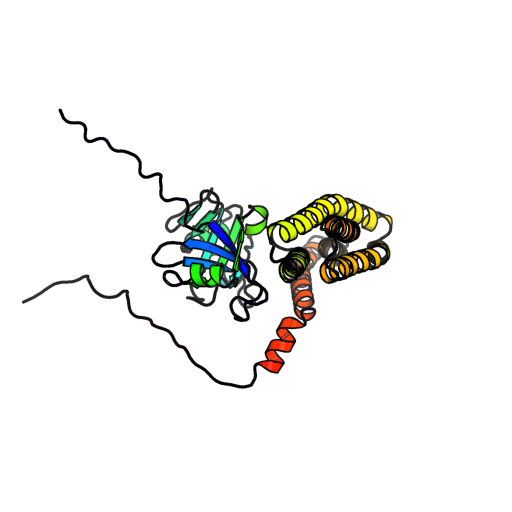.620 -0.113 7.449 1.00 43.69 170 THR A C 1
ATOM 1236 O O . THR A 1 170 ? 0.908 0.773 6.988 1.00 43.69 170 THR A O 1
ATOM 1239 N N . ARG A 1 171 ? 2.223 -0.010 8.636 1.00 52.94 171 ARG A N 1
ATOM 1240 C CA . ARG A 1 171 ? 3.015 1.166 9.013 1.00 52.94 171 ARG A CA 1
ATOM 1241 C C . ARG A 1 171 ? 4.473 0.708 9.129 1.00 52.94 171 ARG A C 1
ATOM 1243 O O . ARG A 1 171 ? 4.866 0.200 10.181 1.00 52.94 171 ARG A O 1
ATOM 1250 N N . PRO A 1 172 ? 5.247 0.798 8.040 1.00 47.72 172 PRO A N 1
ATOM 1251 C CA . PRO A 1 172 ? 6.538 1.462 8.164 1.00 47.72 172 PRO A CA 1
ATOM 1252 C C . PRO A 1 172 ? 6.828 2.264 6.896 1.00 47.72 172 PRO A C 1
ATOM 1254 O O . PRO A 1 172 ? 7.341 1.750 5.901 1.00 47.72 172 PRO A O 1
ATOM 1257 N N . GLU A 1 173 ? 6.500 3.545 6.970 1.00 52.84 173 GLU A N 1
ATOM 1258 C CA . GLU A 1 173 ? 6.697 4.532 5.907 1.00 52.84 173 GLU A CA 1
ATOM 1259 C C . GLU A 1 173 ? 8.184 4.613 5.506 1.00 52.84 173 GLU A C 1
ATOM 1261 O O . GLU A 1 173 ? 8.503 4.838 4.342 1.00 52.84 173 GLU A O 1
ATOM 1266 N N . ASP A 1 174 ? 9.090 4.268 6.426 1.00 47.75 174 ASP A N 1
ATOM 1267 C CA . ASP A 1 174 ? 10.537 4.217 6.206 1.00 47.75 174 ASP A CA 1
ATOM 1268 C C . ASP A 1 174 ? 11.025 2.973 5.445 1.00 47.75 174 ASP A C 1
ATOM 1270 O O . ASP A 1 174 ? 11.857 3.080 4.541 1.00 47.75 174 ASP A O 1
ATOM 1274 N N . ALA A 1 175 ? 10.531 1.776 5.789 1.00 45.78 175 ALA A N 1
ATOM 1275 C CA . ALA A 1 175 ? 11.052 0.530 5.2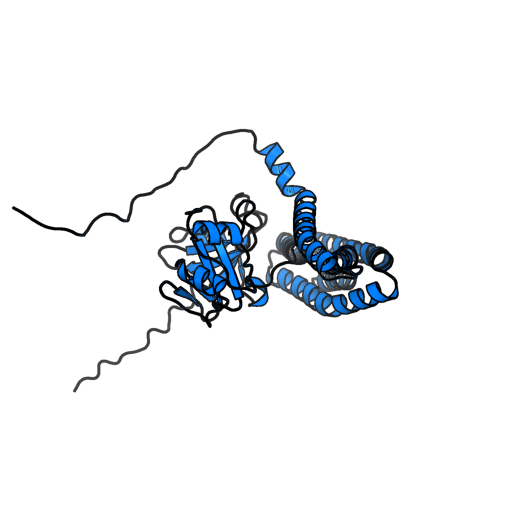14 1.00 45.78 175 ALA A CA 1
ATOM 1276 C C . ALA A 1 175 ? 10.612 0.359 3.755 1.00 45.78 175 ALA A C 1
ATOM 1278 O O . ALA A 1 175 ? 11.401 -0.076 2.916 1.00 45.78 175 ALA A O 1
ATOM 1279 N N . TRP A 1 176 ? 9.381 0.777 3.443 1.00 55.62 176 TRP A N 1
ATOM 1280 C CA . TRP A 1 176 ? 8.859 0.775 2.079 1.00 55.62 176 TRP A CA 1
ATOM 1281 C C . TRP A 1 176 ? 9.614 1.754 1.180 1.00 55.62 176 TRP A C 1
ATOM 1283 O O . TRP A 1 176 ? 10.051 1.380 0.096 1.00 55.62 176 TRP A O 1
ATOM 1293 N N . ARG A 1 177 ? 9.836 2.991 1.646 1.00 58.84 177 ARG A N 1
ATOM 1294 C CA . ARG A 1 177 ? 10.568 4.014 0.883 1.00 58.84 177 ARG A CA 1
ATOM 1295 C C . ARG A 1 177 ? 11.999 3.578 0.576 1.00 58.84 177 ARG A C 1
ATOM 1297 O O . ARG A 1 177 ? 12.459 3.763 -0.546 1.00 58.84 177 ARG A O 1
ATOM 1304 N N . GLN A 1 178 ? 12.689 2.973 1.543 1.00 58.31 178 GLN A N 1
ATOM 1305 C CA . GLN A 1 178 ? 14.055 2.475 1.350 1.00 58.31 178 GLN A CA 1
ATOM 1306 C C . GLN A 1 178 ? 14.108 1.284 0.386 1.00 58.31 178 GLN A C 1
ATOM 1308 O O . GLN A 1 178 ? 14.939 1.272 -0.522 1.00 58.31 178 GLN A O 1
ATOM 1313 N N . ALA A 1 179 ? 13.208 0.310 0.548 1.00 58.19 179 ALA A N 1
ATOM 1314 C CA . ALA A 1 179 ? 13.093 -0.837 -0.348 1.00 58.19 179 ALA A CA 1
ATOM 1315 C C . ALA A 1 179 ? 12.786 -0.394 -1.787 1.00 58.19 179 ALA A C 1
ATOM 1317 O O . ALA A 1 179 ? 13.482 -0.785 -2.722 1.00 58.19 179 ALA A O 1
ATOM 1318 N N . LEU A 1 180 ? 11.808 0.495 -1.962 1.00 65.44 180 LEU A N 1
ATOM 1319 C CA . LEU A 1 180 ? 11.458 1.046 -3.263 1.00 65.44 180 LEU A CA 1
ATOM 1320 C C . LEU A 1 180 ? 12.645 1.808 -3.871 1.00 65.44 180 LEU A C 1
ATOM 1322 O O . LEU A 1 180 ? 13.012 1.552 -5.012 1.00 65.44 180 LEU A O 1
ATOM 1326 N N . ALA A 1 181 ? 13.316 2.676 -3.106 1.00 63.97 181 ALA A N 1
ATOM 1327 C CA . ALA A 1 181 ? 14.475 3.427 -3.588 1.00 63.97 181 ALA A CA 1
ATOM 1328 C C . ALA A 1 181 ? 15.611 2.514 -4.082 1.00 63.97 181 ALA A C 1
ATOM 1330 O O . ALA A 1 181 ? 16.187 2.775 -5.139 1.00 63.97 181 ALA A O 1
ATOM 1331 N N . ILE A 1 182 ? 15.911 1.425 -3.363 1.00 62.44 182 ILE A N 1
ATOM 1332 C CA . ILE A 1 182 ? 16.926 0.445 -3.779 1.00 62.44 182 ILE A CA 1
ATOM 1333 C C . ILE A 1 182 ? 16.471 -0.313 -5.033 1.00 62.44 182 ILE A C 1
ATOM 1335 O O . ILE A 1 182 ? 17.268 -0.467 -5.962 1.00 62.44 182 ILE A O 1
ATOM 1339 N N . ILE A 1 183 ? 15.202 -0.743 -5.095 1.00 67.75 183 ILE A N 1
ATOM 1340 C CA . ILE A 1 183 ? 14.653 -1.436 -6.270 1.00 67.75 183 ILE A CA 1
ATOM 1341 C C . ILE A 1 183 ? 14.793 -0.557 -7.513 1.00 67.75 183 ILE A C 1
ATOM 1343 O O . ILE A 1 183 ? 15.308 -0.988 -8.543 1.00 67.75 183 ILE A O 1
ATOM 1347 N N . LEU A 1 184 ? 14.376 0.699 -7.395 1.00 64.12 184 LEU A N 1
ATOM 1348 C CA . LEU A 1 184 ? 14.334 1.654 -8.492 1.00 64.12 184 LEU A CA 1
ATOM 1349 C C . LEU A 1 184 ? 15.722 2.086 -8.946 1.00 64.12 184 LEU A C 1
ATOM 1351 O O . LEU A 1 184 ? 15.968 2.175 -10.145 1.00 64.12 184 LEU A O 1
ATOM 1355 N N . LEU A 1 185 ? 16.649 2.297 -8.010 1.00 69.88 185 LEU A N 1
ATOM 1356 C CA . LEU A 1 185 ? 18.049 2.584 -8.314 1.00 69.88 185 LEU A CA 1
ATOM 1357 C C . LEU A 1 185 ? 18.683 1.454 -9.141 1.00 69.88 185 LEU A C 1
ATOM 1359 O O . LEU A 1 185 ? 19.340 1.715 -10.152 1.00 69.88 185 LEU A O 1
ATOM 1363 N N . ILE A 1 186 ? 18.492 0.201 -8.716 1.00 66.62 186 ILE A N 1
ATOM 1364 C CA . ILE A 1 186 ? 19.058 -0.968 -9.399 1.00 66.62 186 ILE A CA 1
ATOM 1365 C C . ILE A 1 186 ? 18.372 -1.173 -10.745 1.00 66.62 186 ILE A C 1
ATOM 1367 O O . ILE A 1 186 ? 19.058 -1.362 -11.750 1.00 66.62 186 ILE A O 1
ATOM 1371 N N . PHE A 1 187 ? 17.045 -1.074 -10.806 1.00 64.75 187 PHE A N 1
ATOM 1372 C CA . PHE A 1 187 ? 16.301 -1.177 -12.057 1.00 64.75 187 PHE A CA 1
ATOM 1373 C C . PHE A 1 187 ? 16.731 -0.104 -13.065 1.00 64.75 187 PHE A C 1
ATOM 1375 O O . PHE A 1 187 ? 17.093 -0.443 -14.187 1.00 64.75 187 PHE A O 1
ATOM 1382 N N . ALA A 1 188 ? 16.820 1.166 -12.661 1.00 60.97 188 ALA A N 1
ATOM 1383 C CA . ALA A 1 188 ? 17.212 2.264 -13.546 1.00 60.97 188 ALA A CA 1
ATOM 1384 C C . ALA A 1 188 ? 18.604 2.078 -14.183 1.00 60.97 188 ALA A C 1
ATOM 1386 O O . ALA A 1 188 ? 18.891 2.659 -15.230 1.00 60.97 188 ALA A O 1
ATOM 1387 N N . LYS A 1 189 ? 19.490 1.283 -13.568 1.00 70.88 189 LYS A N 1
ATOM 1388 C CA . LYS A 1 189 ? 20.830 0.991 -14.104 1.00 70.88 189 LYS A CA 1
ATOM 1389 C C . LYS A 1 189 ? 20.962 -0.363 -14.790 1.00 70.88 189 LYS A C 1
ATOM 1391 O O . LYS A 1 189 ? 21.855 -0.509 -15.623 1.00 70.88 189 LYS A O 1
ATOM 1396 N N . THR A 1 190 ? 20.118 -1.333 -14.450 1.00 68.88 190 THR A N 1
ATOM 1397 C CA . THR A 1 190 ? 20.259 -2.730 -14.899 1.00 68.88 190 THR A CA 1
ATOM 1398 C C . THR A 1 190 ? 19.116 -3.220 -15.781 1.00 68.88 190 THR A C 1
ATOM 1400 O O . THR A 1 190 ? 19.279 -4.228 -16.458 1.00 68.88 190 THR A O 1
ATOM 1403 N N . GLY A 1 191 ? 17.963 -2.549 -15.758 1.00 62.53 191 GLY A N 1
ATOM 1404 C CA . GLY A 1 191 ? 16.724 -2.998 -16.395 1.00 62.53 191 GLY A CA 1
ATOM 1405 C C . GLY A 1 191 ? 16.113 -4.260 -15.774 1.00 62.53 191 GLY A C 1
ATOM 1406 O O . GLY A 1 191 ? 15.159 -4.794 -16.327 1.00 62.53 191 GLY A O 1
ATOM 1407 N N . SER A 1 192 ? 16.644 -4.765 -14.651 1.00 67.31 192 SER A N 1
ATOM 1408 C CA . SER A 1 192 ? 16.247 -6.061 -14.087 1.00 67.31 192 SER A CA 1
ATOM 1409 C C . SER A 1 192 ? 15.661 -5.939 -12.683 1.00 67.31 192 SER A C 1
ATOM 1411 O O . SER A 1 192 ? 16.381 -5.737 -11.696 1.00 67.31 192 SER A O 1
ATOM 1413 N N . TYR A 1 193 ? 14.347 -6.161 -12.591 1.00 63.16 193 TYR A N 1
ATOM 1414 C CA . TYR A 1 193 ? 13.632 -6.273 -11.319 1.00 63.16 193 TYR A CA 1
ATOM 1415 C C . TYR A 1 193 ? 14.038 -7.506 -10.511 1.00 63.16 193 TYR A C 1
ATOM 1417 O O . TYR A 1 193 ? 14.012 -7.446 -9.288 1.00 63.16 193 TYR A O 1
ATOM 1425 N N . GLY A 1 194 ? 14.476 -8.595 -11.153 1.00 65.88 194 GLY A N 1
ATOM 1426 C CA . GLY A 1 194 ? 14.916 -9.799 -10.440 1.00 65.88 194 GLY A CA 1
ATOM 1427 C C . GLY A 1 194 ? 16.115 -9.520 -9.530 1.00 65.88 194 GLY A C 1
ATOM 1428 O O . GLY A 1 194 ? 16.108 -9.866 -8.351 1.00 65.88 194 GLY A O 1
ATOM 1429 N N . THR A 1 195 ? 17.120 -8.807 -10.044 1.00 70.06 195 THR A N 1
ATOM 1430 C CA . THR A 1 195 ? 18.280 -8.374 -9.243 1.00 70.06 195 THR A CA 1
ATOM 1431 C C . THR A 1 195 ? 17.900 -7.327 -8.204 1.00 70.06 195 THR A C 1
ATOM 1433 O O . THR A 1 195 ? 18.361 -7.394 -7.069 1.00 70.06 195 THR A O 1
ATOM 1436 N N . ALA A 1 196 ? 17.056 -6.367 -8.581 1.00 67.19 196 ALA A N 1
ATOM 1437 C CA . ALA A 1 196 ? 16.601 -5.303 -7.696 1.00 67.19 196 ALA A CA 1
ATOM 1438 C C . ALA A 1 196 ? 15.826 -5.858 -6.483 1.00 67.19 196 ALA A C 1
ATOM 1440 O O . ALA A 1 196 ? 16.141 -5.542 -5.334 1.00 67.19 196 ALA A O 1
ATOM 1441 N N . GLY A 1 197 ? 14.877 -6.759 -6.742 1.00 64.94 197 GLY A N 1
ATOM 1442 C CA . GLY A 1 197 ? 14.090 -7.460 -5.734 1.00 64.94 197 GLY A CA 1
ATOM 1443 C C . GLY A 1 197 ? 14.943 -8.374 -4.861 1.00 64.94 197 GLY A C 1
ATOM 1444 O O . GLY A 1 197 ? 14.781 -8.364 -3.646 1.00 64.94 197 GLY A O 1
ATOM 1445 N N . ALA A 1 198 ? 15.912 -9.097 -5.430 1.00 72.31 198 ALA A N 1
ATOM 1446 C CA . ALA A 1 198 ? 16.813 -9.946 -4.651 1.00 72.31 198 ALA A CA 1
ATOM 1447 C C . ALA A 1 198 ? 17.691 -9.140 -3.675 1.00 72.31 198 ALA A C 1
ATOM 1449 O O . ALA A 1 198 ? 17.887 -9.554 -2.529 1.00 72.31 198 ALA A O 1
ATOM 1450 N N . VAL A 1 199 ? 18.212 -7.980 -4.094 1.00 76.75 199 VAL A N 1
ATOM 1451 C CA . VAL A 1 199 ? 19.020 -7.111 -3.219 1.00 76.75 199 VAL A CA 1
ATOM 1452 C C . VAL A 1 199 ? 18.174 -6.548 -2.076 1.00 76.75 199 VAL A C 1
ATOM 1454 O O . VAL A 1 199 ? 18.630 -6.506 -0.932 1.00 76.75 199 VAL A O 1
ATOM 1457 N N . VAL A 1 200 ? 16.922 -6.184 -2.352 1.00 75.94 200 VAL A N 1
ATOM 1458 C CA . VAL A 1 200 ? 15.985 -5.744 -1.313 1.00 75.94 200 VAL A CA 1
ATOM 1459 C C . VAL A 1 200 ? 15.532 -6.876 -0.404 1.00 75.94 200 VAL A C 1
ATOM 1461 O O . VAL A 1 200 ? 15.463 -6.674 0.803 1.00 75.94 200 VAL A O 1
ATOM 1464 N N . ALA A 1 201 ? 15.307 -8.081 -0.920 1.00 71.00 201 ALA A N 1
ATOM 1465 C CA . ALA A 1 201 ? 15.014 -9.242 -0.087 1.00 71.00 201 ALA A CA 1
ATOM 1466 C C . ALA A 1 201 ? 16.163 -9.511 0.898 1.00 71.00 201 ALA A C 1
ATOM 1468 O O . ALA A 1 201 ? 15.925 -9.692 2.092 1.00 71.00 201 ALA A O 1
ATOM 1469 N N . ALA A 1 202 ? 17.416 -9.447 0.432 1.00 80.25 202 ALA A N 1
ATOM 1470 C CA . ALA A 1 202 ? 18.591 -9.573 1.293 1.00 80.25 202 ALA A CA 1
ATOM 1471 C C . ALA A 1 202 ? 18.650 -8.468 2.365 1.00 80.25 202 ALA A C 1
ATOM 1473 O O . ALA A 1 202 ? 18.927 -8.759 3.532 1.00 80.25 202 ALA A O 1
ATOM 1474 N N . TYR A 1 203 ? 18.346 -7.221 1.989 1.00 80.88 203 TYR A N 1
ATOM 1475 C CA . TYR A 1 203 ? 18.238 -6.095 2.919 1.00 80.88 203 TYR A CA 1
ATOM 1476 C C . TYR A 1 203 ? 17.177 -6.353 4.004 1.00 80.88 203 TYR A C 1
ATOM 1478 O O . TYR A 1 203 ? 17.482 -6.290 5.196 1.00 80.88 203 TYR A O 1
ATOM 1486 N N . SER A 1 204 ? 15.953 -6.703 3.605 1.00 76.62 204 SER A N 1
ATOM 1487 C CA . SER A 1 204 ? 14.817 -6.914 4.510 1.00 76.62 204 SER A CA 1
ATOM 1488 C C . SER A 1 204 ? 15.041 -8.090 5.460 1.00 76.62 204 SER A C 1
ATOM 1490 O O . SER A 1 204 ? 14.813 -7.966 6.663 1.00 76.62 204 SER A O 1
ATOM 1492 N N . ILE A 1 205 ? 15.561 -9.216 4.957 1.00 77.62 205 ILE A N 1
ATOM 1493 C CA . ILE A 1 205 ? 15.900 -10.383 5.783 1.00 77.62 205 ILE A CA 1
ATOM 1494 C C . ILE A 1 205 ? 16.934 -9.995 6.843 1.00 77.62 205 ILE A C 1
ATOM 1496 O O . ILE A 1 205 ? 16.750 -10.287 8.026 1.00 77.62 205 ILE A O 1
ATOM 1500 N N . ALA A 1 206 ? 18.006 -9.301 6.448 1.00 82.75 206 ALA A N 1
ATOM 1501 C CA . ALA A 1 206 ? 19.026 -8.852 7.388 1.00 82.75 206 ALA A CA 1
ATOM 1502 C C . ALA A 1 206 ? 18.447 -7.905 8.448 1.00 82.75 206 ALA A C 1
ATOM 1504 O O . ALA A 1 206 ? 18.736 -8.060 9.639 1.00 82.75 206 ALA A O 1
ATOM 1505 N N . GLN A 1 207 ? 17.573 -6.979 8.047 1.00 79.38 207 GLN A N 1
ATOM 1506 C CA . GLN A 1 207 ? 16.919 -6.053 8.966 1.00 79.38 207 GLN A CA 1
ATOM 1507 C C . GLN A 1 207 ? 16.072 -6.790 10.020 1.00 79.38 207 GLN A C 1
ATOM 1509 O O . GLN A 1 207 ? 16.159 -6.453 11.205 1.00 79.38 207 GLN A O 1
ATOM 1514 N N . SER A 1 208 ? 15.342 -7.847 9.643 1.00 78.06 208 SER A N 1
ATOM 1515 C CA . SER A 1 208 ? 14.523 -8.641 10.576 1.00 78.06 208 SER A CA 1
ATOM 1516 C C . SER A 1 208 ? 15.339 -9.319 11.683 1.00 78.06 208 SER A C 1
ATOM 1518 O O . SER A 1 208 ? 14.870 -9.447 12.816 1.00 78.06 208 SER A O 1
ATOM 1520 N N . PHE A 1 209 ? 16.592 -9.700 11.416 1.00 79.81 209 PHE A N 1
ATOM 1521 C CA . PHE A 1 209 ? 17.479 -10.264 12.443 1.00 79.81 209 PHE A CA 1
ATOM 1522 C C . PHE A 1 209 ? 18.169 -9.204 13.307 1.00 79.81 209 PHE A C 1
ATOM 1524 O O . PHE A 1 209 ? 18.584 -9.485 14.442 1.00 79.81 209 PHE A O 1
ATOM 1531 N N . VAL A 1 210 ? 18.345 -7.996 12.779 1.00 82.75 210 VAL A N 1
ATOM 1532 C CA . VAL A 1 210 ? 19.147 -6.944 13.412 1.00 82.75 210 VAL A CA 1
ATOM 1533 C C . VAL A 1 210 ? 18.281 -5.991 14.244 1.00 82.75 210 VAL A C 1
ATOM 1535 O O . VAL A 1 210 ? 18.716 -5.568 15.318 1.00 82.75 210 VAL A O 1
ATOM 1538 N N . GLY A 1 211 ? 17.021 -5.767 13.863 1.00 75.56 211 GLY A N 1
ATOM 1539 C CA . GLY A 1 211 ? 16.055 -4.953 14.614 1.00 75.56 211 GLY A CA 1
ATOM 1540 C C . GLY A 1 211 ? 15.962 -5.311 16.109 1.00 75.56 211 GLY A C 1
ATOM 1541 O O . GLY A 1 211 ? 16.217 -4.446 16.954 1.00 75.56 211 GLY A O 1
ATOM 1542 N N . PRO A 1 212 ? 15.726 -6.587 16.486 1.00 78.00 212 PRO A N 1
ATOM 1543 C CA . PRO A 1 212 ? 15.684 -7.002 17.894 1.00 78.00 212 PRO A CA 1
ATOM 1544 C C . PRO A 1 212 ? 17.009 -6.813 18.651 1.00 78.00 212 PRO A C 1
ATOM 1546 O O . PRO A 1 212 ? 17.028 -6.709 19.881 1.00 78.00 212 PRO A O 1
ATOM 1549 N N . ARG A 1 213 ? 18.149 -6.799 17.948 1.00 84.94 213 ARG A N 1
ATOM 1550 C CA . ARG A 1 213 ? 19.465 -6.553 18.558 1.00 84.94 213 ARG A CA 1
ATOM 1551 C C . ARG A 1 213 ? 19.656 -5.072 18.855 1.00 84.94 213 ARG A C 1
ATOM 1553 O O . ARG A 1 213 ? 20.073 -4.740 19.964 1.00 84.94 213 ARG A O 1
ATOM 1560 N N . TRP A 1 214 ? 19.292 -4.196 17.919 1.00 83.31 214 TRP A N 1
ATOM 1561 C CA . TRP A 1 214 ? 19.323 -2.753 18.145 1.00 83.31 214 TRP A CA 1
ATOM 1562 C C . TRP A 1 214 ? 18.329 -2.307 19.213 1.00 83.31 214 TRP A C 1
ATOM 1564 O O . TRP A 1 214 ? 18.685 -1.457 20.023 1.00 83.31 214 TRP A O 1
ATOM 1574 N N . ALA A 1 215 ? 17.148 -2.924 19.295 1.00 77.44 215 ALA A N 1
ATOM 1575 C CA . ALA A 1 215 ? 16.195 -2.668 20.375 1.00 77.44 215 ALA A CA 1
ATOM 1576 C C . ALA A 1 215 ? 16.799 -2.988 21.757 1.00 77.44 215 ALA A C 1
ATOM 1578 O O . ALA A 1 215 ? 16.811 -2.138 22.643 1.00 77.44 215 ALA A O 1
ATOM 1579 N N . ARG A 1 216 ? 17.406 -4.174 21.921 1.00 83.31 216 ARG A N 1
ATOM 1580 C CA . ARG A 1 216 ? 18.100 -4.547 23.169 1.00 83.31 216 ARG A CA 1
ATOM 1581 C C . ARG A 1 216 ? 19.297 -3.645 23.479 1.00 83.31 216 ARG A C 1
ATOM 1583 O O . ARG A 1 216 ? 19.569 -3.353 24.640 1.00 83.31 216 ARG A O 1
ATOM 1590 N N . MET A 1 217 ? 20.023 -3.202 22.455 1.00 84.88 217 MET A N 1
ATOM 1591 C CA . MET A 1 217 ? 21.137 -2.270 22.623 1.00 84.88 217 MET A CA 1
ATOM 1592 C C . MET A 1 217 ? 20.644 -0.888 23.075 1.00 84.88 217 MET A C 1
ATOM 1594 O O . MET A 1 217 ? 21.188 -0.330 24.026 1.00 84.88 217 MET A O 1
ATOM 1598 N N . ALA A 1 218 ? 19.575 -0.378 22.459 1.00 83.56 218 ALA A N 1
ATOM 1599 C CA . ALA A 1 218 ? 18.933 0.879 22.832 1.00 83.56 218 ALA A CA 1
ATOM 1600 C C . ALA A 1 218 ? 18.480 0.889 24.296 1.00 83.56 218 ALA A C 1
ATOM 1602 O O . ALA A 1 218 ? 18.591 1.921 24.957 1.00 83.56 218 ALA A O 1
ATOM 1603 N N . ASP A 1 219 ? 18.069 -0.264 24.815 1.00 82.25 219 ASP A N 1
ATOM 1604 C CA . ASP A 1 219 ? 17.684 -0.429 26.217 1.00 82.25 219 ASP A CA 1
ATOM 1605 C C . ASP A 1 219 ? 18.878 -0.424 27.166 1.00 82.25 219 ASP A C 1
ATOM 1607 O O . ASP A 1 219 ? 18.781 0.083 28.280 1.00 82.25 219 ASP A O 1
ATOM 1611 N N . ARG A 1 220 ? 20.021 -0.957 26.724 1.00 86.69 220 ARG A N 1
ATOM 1612 C CA . ARG A 1 220 ? 21.226 -1.085 27.551 1.00 86.69 220 ARG A CA 1
ATOM 1613 C C . ARG A 1 220 ? 22.056 0.194 27.616 1.00 86.69 220 ARG A C 1
ATOM 1615 O O . ARG A 1 220 ? 22.563 0.534 28.679 1.00 86.69 220 ARG A O 1
ATOM 1622 N N . ILE A 1 221 ? 22.263 0.859 26.480 1.00 85.12 221 ILE A N 1
ATOM 1623 C CA . ILE A 1 221 ? 23.172 2.016 26.363 1.00 85.12 221 ILE A CA 1
ATOM 1624 C C . ILE A 1 221 ? 22.448 3.324 26.022 1.00 85.12 221 ILE A C 1
ATOM 1626 O O . ILE A 1 221 ? 23.099 4.349 25.810 1.00 85.12 221 ILE A O 1
ATOM 1630 N N . GLY A 1 222 ? 21.115 3.288 25.957 1.00 82.19 222 GLY A N 1
ATOM 1631 C CA . GLY A 1 222 ? 20.259 4.420 25.628 1.00 82.19 222 GLY A CA 1
ATOM 1632 C C . GLY A 1 222 ? 20.008 4.581 24.125 1.00 82.19 222 GLY A C 1
ATOM 1633 O O . GLY A 1 222 ? 20.895 4.384 23.286 1.00 82.19 222 GLY A O 1
ATOM 1634 N N . GLN A 1 223 ? 18.789 5.010 23.784 1.00 80.50 223 GLN A N 1
ATOM 1635 C CA . GLN A 1 223 ? 18.333 5.205 22.401 1.00 80.50 223 GLN A CA 1
ATOM 1636 C C . GLN A 1 223 ? 19.229 6.182 21.619 1.00 80.50 223 GLN A C 1
ATOM 1638 O O . GLN A 1 223 ? 19.683 5.869 20.523 1.00 80.50 223 GLN A O 1
ATOM 1643 N N . SER A 1 224 ? 19.550 7.342 22.205 1.00 79.12 224 SER A N 1
ATOM 1644 C CA . SER A 1 224 ? 20.350 8.395 21.550 1.00 79.12 224 SER A CA 1
ATOM 1645 C C . SER A 1 224 ? 21.772 7.933 21.205 1.00 79.12 224 SER A C 1
ATOM 1647 O O . SER A 1 224 ? 22.259 8.159 20.098 1.00 79.12 224 SER A O 1
ATOM 1649 N N . ASN A 1 225 ? 22.427 7.221 22.125 1.00 82.56 225 ASN A N 1
ATOM 1650 C CA . ASN A 1 225 ? 23.775 6.692 21.914 1.00 82.56 225 ASN A CA 1
ATOM 1651 C C . ASN A 1 225 ? 23.789 5.578 20.857 1.00 82.56 225 ASN A C 1
ATOM 1653 O O . ASN A 1 225 ? 24.720 5.472 20.065 1.00 82.56 225 ASN A O 1
ATOM 1657 N N . THR A 1 226 ? 22.730 4.771 20.833 1.00 85.75 226 THR A N 1
ATOM 1658 C CA . THR A 1 226 ? 22.546 3.693 19.859 1.00 85.75 226 THR A CA 1
ATOM 1659 C C . THR A 1 226 ? 22.381 4.249 18.447 1.00 85.75 226 THR A C 1
ATOM 1661 O O . THR A 1 226 ? 23.129 3.864 17.550 1.00 85.75 226 THR A O 1
ATOM 1664 N N . ILE A 1 227 ? 21.485 5.225 18.265 1.00 83.88 227 ILE A N 1
ATOM 1665 C CA . ILE A 1 227 ? 21.254 5.876 16.967 1.00 83.88 227 ILE A CA 1
ATOM 1666 C C . ILE A 1 227 ? 22.525 6.578 16.482 1.00 83.88 227 ILE A C 1
ATOM 1668 O O . ILE A 1 227 ? 22.938 6.362 15.348 1.00 83.88 227 ILE A O 1
ATOM 1672 N N . ARG A 1 228 ? 23.199 7.359 17.339 1.00 85.88 228 ARG A N 1
ATOM 1673 C CA . ARG A 1 228 ? 24.419 8.094 16.958 1.00 85.88 228 ARG A CA 1
ATOM 1674 C C . ARG A 1 228 ? 25.532 7.173 16.456 1.00 85.88 228 ARG A C 1
ATOM 1676 O O . ARG A 1 228 ? 26.282 7.559 15.566 1.00 85.88 228 ARG A O 1
ATOM 1683 N N . LYS A 1 229 ? 25.643 5.972 17.027 1.00 86.69 229 LYS A N 1
ATOM 1684 C CA . LYS A 1 229 ? 26.644 4.980 16.622 1.00 86.69 229 LYS A CA 1
ATOM 1685 C C . LYS A 1 229 ? 26.257 4.233 15.351 1.00 86.69 229 LYS A C 1
ATOM 1687 O O . LYS A 1 229 ? 27.151 3.906 14.590 1.00 86.69 229 LYS A O 1
ATOM 1692 N N . ALA A 1 230 ? 24.975 3.961 15.120 1.00 88.12 230 ALA A N 1
ATOM 1693 C CA . ALA A 1 230 ? 24.519 3.176 13.972 1.00 88.12 230 ALA A CA 1
ATOM 1694 C C . ALA A 1 230 ? 24.325 4.016 12.697 1.00 88.12 230 ALA A C 1
ATOM 1696 O O . ALA A 1 230 ? 24.721 3.604 11.608 1.00 88.12 230 ALA A O 1
ATOM 1697 N N . LEU A 1 231 ? 23.771 5.222 12.842 1.00 86.25 231 LEU A N 1
ATOM 1698 C CA . LEU A 1 231 ? 23.383 6.097 11.737 1.00 86.25 231 LEU A CA 1
ATOM 1699 C C . LEU A 1 231 ? 24.487 6.367 10.693 1.00 86.25 231 LEU A C 1
ATOM 1701 O O . LEU A 1 231 ? 24.185 6.239 9.507 1.00 86.25 231 LEU A O 1
ATOM 1705 N N . PRO A 1 232 ? 25.750 6.694 11.051 1.00 89.69 232 PRO A N 1
ATOM 1706 C CA . PRO A 1 232 ? 26.772 6.960 10.037 1.00 89.69 232 PRO A CA 1
ATOM 1707 C C . PRO A 1 232 ? 27.076 5.730 9.173 1.00 89.69 232 PRO A C 1
ATOM 1709 O O . PRO A 1 232 ? 27.272 5.868 7.968 1.00 89.69 232 PRO A O 1
ATOM 1712 N N . PHE A 1 233 ? 27.059 4.526 9.750 1.00 90.75 233 PHE A N 1
ATOM 1713 C CA . PHE A 1 233 ? 27.283 3.290 8.997 1.00 90.75 233 PHE A CA 1
ATOM 1714 C C . PHE A 1 233 ? 26.094 2.940 8.102 1.00 90.75 233 PHE A C 1
ATOM 1716 O O . PHE A 1 233 ? 26.289 2.454 6.991 1.00 90.75 233 PHE A O 1
ATOM 1723 N N . HIS A 1 234 ? 24.871 3.230 8.553 1.00 88.69 234 HIS A N 1
ATOM 1724 C CA . HIS A 1 234 ? 23.675 3.063 7.734 1.00 88.69 234 HIS A CA 1
ATOM 1725 C C . HIS A 1 234 ? 23.712 3.971 6.498 1.00 88.69 234 HIS A C 1
ATOM 1727 O O . HIS A 1 234 ? 23.567 3.491 5.375 1.00 88.69 234 HIS A O 1
ATOM 1733 N N . ILE A 1 235 ? 24.002 5.264 6.695 1.00 86.62 235 ILE A N 1
ATOM 1734 C CA . ILE A 1 235 ? 24.150 6.239 5.604 1.00 86.62 235 ILE A CA 1
ATOM 1735 C C . ILE A 1 235 ? 25.294 5.829 4.669 1.00 86.62 235 ILE A C 1
ATOM 1737 O O . ILE A 1 235 ? 25.121 5.845 3.453 1.00 86.62 235 ILE A O 1
ATOM 1741 N N . ALA A 1 236 ? 26.441 5.408 5.210 1.00 89.75 236 ALA A N 1
ATOM 1742 C CA . ALA A 1 236 ? 27.563 4.939 4.401 1.00 89.75 236 ALA A CA 1
ATOM 1743 C C . ALA A 1 236 ? 27.196 3.712 3.549 1.00 89.75 236 ALA A C 1
ATOM 1745 O O . ALA A 1 236 ? 27.563 3.661 2.378 1.00 89.75 236 ALA A O 1
ATOM 1746 N N . GLY A 1 237 ? 26.435 2.757 4.094 1.00 88.69 237 GLY A N 1
ATOM 1747 C CA . GLY A 1 237 ? 25.927 1.605 3.344 1.00 88.69 237 GLY A CA 1
ATOM 1748 C C . GLY A 1 237 ? 24.978 2.004 2.209 1.00 88.69 237 GLY A C 1
ATOM 1749 O O . GLY A 1 237 ? 25.116 1.502 1.094 1.00 88.69 237 GLY A O 1
ATOM 1750 N N . LEU A 1 238 ? 24.067 2.953 2.463 1.00 85.12 238 LEU A N 1
ATOM 1751 C CA . LEU A 1 238 ? 23.146 3.487 1.449 1.00 85.12 238 LEU A CA 1
ATOM 1752 C C . LEU A 1 238 ? 23.866 4.289 0.351 1.00 85.12 238 LEU A C 1
ATOM 1754 O O . LEU A 1 238 ? 23.529 4.189 -0.825 1.00 85.12 238 LEU A O 1
ATOM 1758 N N . LEU A 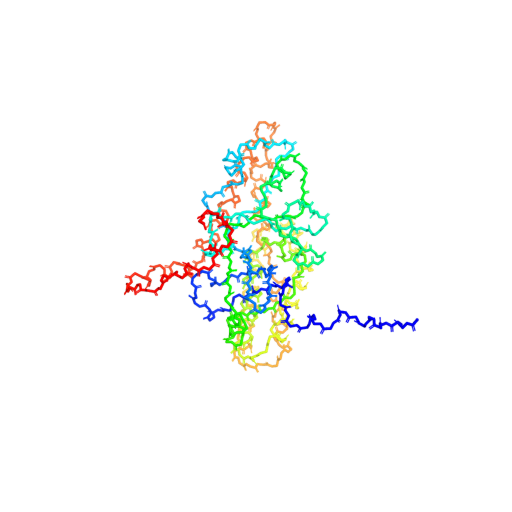1 239 ? 24.896 5.059 0.695 1.00 89.38 239 LEU A N 1
ATOM 1759 C CA . LEU A 1 239 ? 25.718 5.741 -0.308 1.00 89.38 239 LEU A CA 1
ATOM 1760 C C . LEU A 1 239 ? 26.560 4.744 -1.109 1.00 89.38 239 LEU A C 1
ATOM 1762 O O . LEU A 1 239 ? 26.706 4.889 -2.322 1.00 89.38 239 LEU A O 1
ATOM 1766 N N . LEU A 1 240 ? 27.075 3.704 -0.452 1.00 92.44 240 LEU A N 1
ATOM 1767 C CA . LEU A 1 240 ? 27.868 2.671 -1.102 1.00 92.44 240 LEU A CA 1
ATOM 1768 C C . LEU A 1 240 ? 27.044 1.908 -2.147 1.00 92.44 240 LEU A C 1
ATOM 1770 O O . LEU A 1 240 ? 27.537 1.713 -3.255 1.00 92.44 240 LEU A O 1
ATOM 1774 N N . ILE A 1 241 ? 25.793 1.537 -1.850 1.00 87.75 241 ILE A N 1
ATOM 1775 C CA . ILE A 1 241 ? 24.929 0.880 -2.845 1.00 87.75 241 ILE A CA 1
ATOM 1776 C C . ILE A 1 241 ? 24.661 1.795 -4.050 1.00 87.75 241 ILE A C 1
ATOM 1778 O O . ILE A 1 241 ? 24.771 1.340 -5.187 1.00 87.75 241 ILE A O 1
ATOM 1782 N N . VAL A 1 242 ? 24.428 3.096 -3.834 1.00 84.12 242 VAL A N 1
ATOM 1783 C CA . VAL A 1 242 ? 24.255 4.088 -4.916 1.00 84.12 242 VAL A CA 1
ATOM 1784 C C . VAL A 1 242 ? 25.496 4.165 -5.800 1.00 84.12 242 VAL A C 1
ATOM 1786 O O . VAL A 1 242 ? 25.384 4.104 -7.027 1.00 84.12 242 VAL A O 1
ATOM 1789 N N . ILE A 1 243 ? 26.682 4.263 -5.197 1.00 89.62 243 ILE A N 1
ATOM 1790 C CA . ILE A 1 243 ? 27.954 4.338 -5.923 1.00 89.62 243 ILE A CA 1
ATOM 1791 C C . ILE A 1 243 ? 28.179 3.057 -6.730 1.00 89.62 243 ILE A C 1
ATOM 1793 O O . ILE A 1 243 ? 28.410 3.130 -7.935 1.00 89.62 243 ILE A O 1
ATOM 1797 N N . LEU A 1 244 ? 28.070 1.889 -6.092 1.00 91.81 244 LEU A N 1
ATOM 1798 C CA . LEU A 1 244 ? 28.332 0.589 -6.715 1.00 91.81 244 LEU A CA 1
ATOM 1799 C C . LEU A 1 244 ? 27.389 0.301 -7.887 1.00 91.81 244 LEU A C 1
ATOM 1801 O O . LEU A 1 244 ? 27.831 -0.168 -8.937 1.00 91.81 244 LEU A O 1
ATOM 1805 N N . VAL A 1 245 ? 26.106 0.622 -7.734 1.00 85.56 245 VAL A N 1
ATOM 1806 C CA . VAL A 1 245 ? 25.125 0.486 -8.814 1.00 85.56 245 VAL A CA 1
ATOM 1807 C C . VAL A 1 245 ? 25.424 1.481 -9.942 1.00 85.56 245 VAL A C 1
ATOM 1809 O O . VAL A 1 245 ? 25.352 1.125 -11.119 1.00 85.56 245 VAL A O 1
ATOM 1812 N N . SER A 1 246 ? 25.847 2.707 -9.613 1.00 81.62 246 SER A N 1
ATOM 1813 C CA . SER A 1 246 ? 26.183 3.739 -10.606 1.00 81.62 246 SER A CA 1
ATOM 1814 C C . SER A 1 246 ? 27.412 3.394 -11.449 1.00 81.62 246 SER A C 1
ATOM 1816 O O . SER A 1 246 ? 27.422 3.683 -12.645 1.00 81.62 246 SER A O 1
ATOM 1818 N N . VAL A 1 247 ? 28.418 2.741 -10.858 1.00 90.50 247 VAL A N 1
ATOM 1819 C CA . VAL A 1 247 ? 29.622 2.274 -11.569 1.00 90.50 247 VAL A CA 1
ATOM 1820 C C . VAL A 1 247 ? 29.470 0.872 -12.180 1.00 90.50 247 VAL A C 1
ATOM 1822 O O . VAL A 1 247 ? 30.440 0.332 -12.706 1.00 90.50 247 VAL A O 1
ATOM 1825 N N . LYS A 1 248 ? 28.260 0.289 -12.152 1.00 86.31 248 LYS A N 1
ATOM 1826 C CA . LYS A 1 248 ? 27.919 -1.014 -12.757 1.00 86.31 248 LYS A CA 1
ATOM 1827 C C . LYS A 1 248 ? 28.800 -2.177 -12.276 1.00 86.31 248 LYS A C 1
ATOM 1829 O O . LYS A 1 248 ? 29.214 -3.023 -13.069 1.00 86.31 248 LYS A O 1
ATOM 1834 N N . THR A 1 249 ? 29.104 -2.231 -10.980 1.00 90.38 249 THR A N 1
ATOM 1835 C CA . THR A 1 249 ? 29.849 -3.367 -10.407 1.00 90.38 249 THR A CA 1
ATOM 1836 C C . THR A 1 249 ? 29.045 -4.670 -10.464 1.00 90.38 249 THR A C 1
ATOM 1838 O O . THR A 1 249 ? 27.826 -4.635 -10.617 1.00 90.38 249 THR A O 1
ATOM 1841 N N . PRO A 1 250 ? 29.690 -5.842 -10.330 1.00 89.94 250 PRO A N 1
ATOM 1842 C CA . PRO A 1 250 ? 28.972 -7.110 -10.250 1.00 89.94 250 PRO A CA 1
ATOM 1843 C C . PRO A 1 250 ? 27.951 -7.146 -9.092 1.00 89.94 250 PRO A C 1
ATOM 1845 O O . PRO A 1 250 ? 28.248 -6.624 -8.012 1.00 89.94 250 PRO A O 1
ATOM 1848 N N . PRO A 1 251 ? 26.803 -7.842 -9.242 1.00 84.00 251 PRO A N 1
ATOM 1849 C CA . PRO A 1 251 ? 25.725 -7.838 -8.246 1.00 84.00 251 PRO A CA 1
ATOM 1850 C C . PRO A 1 251 ? 26.140 -8.237 -6.824 1.00 84.00 251 PRO A C 1
ATOM 1852 O O . PRO A 1 251 ? 25.570 -7.737 -5.858 1.00 84.00 251 PRO A O 1
ATOM 1855 N N . GLY A 1 252 ? 27.168 -9.084 -6.675 1.00 87.88 252 GLY A N 1
ATOM 1856 C CA . GLY A 1 252 ? 27.732 -9.473 -5.374 1.00 87.88 252 GLY A CA 1
ATOM 1857 C C . GLY A 1 252 ? 28.073 -8.283 -4.469 1.00 87.88 252 GLY A C 1
ATOM 1858 O O . GLY A 1 252 ? 27.811 -8.319 -3.267 1.00 87.88 252 GLY A O 1
ATOM 1859 N N . PHE A 1 253 ? 28.584 -7.194 -5.049 1.00 91.50 253 PHE A N 1
ATOM 1860 C CA . PHE A 1 253 ? 28.915 -5.979 -4.305 1.00 91.50 253 PHE A CA 1
ATOM 1861 C C . PHE A 1 253 ? 27.663 -5.222 -3.844 1.00 91.50 253 PHE A C 1
ATOM 1863 O O . PHE A 1 253 ? 27.660 -4.645 -2.755 1.00 91.50 253 PHE A O 1
ATOM 1870 N N . TRP A 1 254 ? 26.581 -5.264 -4.626 1.00 90.38 254 TRP A N 1
ATOM 1871 C CA . TRP A 1 254 ? 25.306 -4.641 -4.263 1.00 90.38 254 TRP A CA 1
ATOM 1872 C C . TRP A 1 254 ? 24.693 -5.347 -3.058 1.00 90.38 254 TRP A C 1
ATOM 1874 O O . TRP A 1 254 ? 24.359 -4.678 -2.082 1.00 90.38 254 TRP A O 1
ATOM 1884 N N . TYR A 1 255 ? 24.661 -6.686 -3.064 1.00 87.81 255 TYR A N 1
ATOM 1885 C CA . TYR A 1 255 ? 24.215 -7.476 -1.911 1.00 87.81 255 TYR A CA 1
ATOM 1886 C C . TYR A 1 255 ? 25.030 -7.161 -0.654 1.00 87.81 255 TYR A C 1
ATOM 1888 O O . TYR A 1 255 ? 24.453 -6.919 0.402 1.00 87.81 255 TYR A O 1
ATOM 1896 N N . PHE A 1 256 ? 26.361 -7.096 -0.762 1.00 90.75 256 PHE A N 1
ATOM 1897 C CA . PHE A 1 256 ? 27.217 -6.750 0.374 1.00 90.75 256 PHE A CA 1
ATOM 1898 C C . PHE A 1 256 ? 26.889 -5.363 0.950 1.00 90.75 256 PHE A C 1
ATOM 1900 O O . PHE A 1 256 ? 26.711 -5.216 2.159 1.00 90.75 256 PHE A O 1
ATOM 1907 N N . SER A 1 257 ? 26.751 -4.348 0.091 1.00 90.69 257 SER A N 1
ATOM 1908 C CA . SER A 1 257 ? 26.400 -2.989 0.527 1.00 90.69 257 SER A CA 1
ATOM 1909 C C . SER A 1 257 ? 24.991 -2.889 1.123 1.00 90.69 257 SER A C 1
ATOM 1911 O O . SER A 1 257 ? 24.798 -2.189 2.116 1.00 90.69 257 SER A O 1
ATOM 1913 N N . ALA A 1 258 ? 24.026 -3.642 0.586 1.00 85.00 258 ALA A N 1
ATOM 1914 C CA . ALA A 1 258 ? 22.670 -3.723 1.116 1.00 85.00 258 ALA A CA 1
ATOM 1915 C C . ALA A 1 258 ? 22.647 -4.378 2.504 1.00 85.00 258 ALA A C 1
ATOM 1917 O O . ALA A 1 258 ? 22.025 -3.853 3.423 1.00 85.00 258 ALA A O 1
ATOM 1918 N N . LEU A 1 259 ? 23.385 -5.475 2.695 1.00 89.81 259 LEU A N 1
ATOM 1919 C CA . LEU A 1 259 ? 23.532 -6.125 4.000 1.00 89.81 259 LEU A CA 1
ATOM 1920 C C . LEU A 1 259 ? 24.203 -5.201 5.024 1.00 89.81 259 LEU A C 1
ATOM 1922 O O . LEU A 1 259 ? 23.779 -5.153 6.181 1.00 89.81 259 LEU A O 1
ATOM 1926 N N . LEU A 1 260 ? 25.215 -4.434 4.604 1.00 89.81 260 LEU A N 1
ATOM 1927 C CA . LEU A 1 260 ? 25.849 -3.424 5.449 1.00 89.81 260 LEU A CA 1
ATOM 1928 C C . LEU A 1 260 ? 24.831 -2.356 5.871 1.00 89.81 260 LEU A C 1
ATOM 1930 O O . LEU A 1 260 ? 24.682 -2.094 7.062 1.00 89.81 260 LEU A O 1
ATOM 1934 N N . ALA A 1 261 ? 24.083 -1.791 4.919 1.00 87.06 261 ALA A N 1
ATOM 1935 C CA . ALA A 1 261 ? 23.043 -0.810 5.209 1.00 87.06 261 ALA A CA 1
ATOM 1936 C C . ALA A 1 261 ? 21.986 -1.377 6.176 1.00 87.06 261 ALA A C 1
ATOM 1938 O O . ALA A 1 261 ? 21.689 -0.746 7.190 1.00 87.06 261 ALA A O 1
ATOM 1939 N N . ALA A 1 262 ? 21.480 -2.588 5.928 1.00 85.00 262 ALA A N 1
ATOM 1940 C CA . ALA A 1 262 ? 20.479 -3.244 6.771 1.00 85.00 262 ALA A CA 1
ATOM 1941 C C . ALA A 1 262 ? 20.976 -3.488 8.202 1.00 85.00 262 ALA A C 1
ATOM 1943 O O . ALA A 1 262 ? 20.249 -3.258 9.167 1.00 85.00 262 ALA A O 1
ATOM 1944 N N . THR A 1 263 ? 22.240 -3.895 8.356 1.00 89.44 263 THR A N 1
ATOM 1945 C CA . THR A 1 263 ? 22.848 -4.185 9.666 1.00 89.44 263 THR A CA 1
ATOM 1946 C C . THR A 1 263 ? 22.899 -2.957 10.573 1.00 89.44 263 THR A C 1
ATOM 1948 O O . THR A 1 263 ? 22.810 -3.069 11.795 1.00 89.44 263 THR A O 1
ATOM 1951 N N . PHE A 1 264 ? 23.011 -1.764 10.001 1.00 88.94 264 PHE A N 1
ATOM 1952 C CA . PHE A 1 264 ? 23.049 -0.520 10.767 1.00 88.94 264 PHE A CA 1
ATOM 1953 C C . PHE A 1 264 ? 21.723 0.248 10.746 1.00 88.94 264 PHE A C 1
ATOM 1955 O O . PHE A 1 264 ? 21.628 1.325 11.333 1.00 88.94 264 PHE A O 1
ATOM 1962 N N . SER A 1 265 ? 20.683 -0.321 10.131 1.00 82.56 265 SER A N 1
ATOM 1963 C CA . SER A 1 265 ? 19.336 0.236 10.158 1.00 82.56 265 SER A CA 1
ATOM 1964 C C . SER A 1 265 ? 18.741 0.094 11.561 1.00 82.56 265 SER A C 1
ATOM 1966 O O . SER A 1 265 ? 18.504 -1.011 12.058 1.00 82.56 265 SER A O 1
ATOM 1968 N N . VAL A 1 266 ? 18.518 1.228 12.225 1.00 80.12 266 VAL A N 1
ATOM 1969 C CA . VAL A 1 266 ? 17.829 1.284 13.517 1.00 80.12 266 VAL A CA 1
ATOM 1970 C C . VAL A 1 266 ? 16.367 1.609 13.265 1.00 80.12 266 VAL A C 1
ATOM 1972 O O . VAL A 1 266 ? 16.052 2.561 12.558 1.00 80.12 266 VAL A O 1
ATOM 1975 N N . GLN A 1 267 ? 15.471 0.844 13.882 1.00 71.06 267 GLN A N 1
ATOM 1976 C CA . GLN A 1 267 ? 14.030 1.016 13.727 1.00 71.06 267 GLN A CA 1
ATOM 1977 C C . GLN A 1 267 ? 13.549 2.227 14.546 1.00 71.06 267 GLN A C 1
ATOM 1979 O O . GLN A 1 267 ? 13.126 2.112 15.694 1.00 71.06 267 GLN A O 1
ATOM 1984 N N . THR A 1 268 ? 13.673 3.416 13.965 1.00 67.62 268 THR A N 1
ATOM 1985 C CA . THR A 1 268 ? 13.362 4.723 14.571 1.00 67.62 268 THR A CA 1
ATOM 1986 C C . THR A 1 268 ? 11.943 4.785 15.129 1.00 67.62 268 THR A C 1
ATOM 1988 O O . THR A 1 268 ? 11.768 5.146 16.294 1.00 67.62 268 THR A O 1
ATOM 1991 N N . GLY A 1 269 ? 10.946 4.334 14.364 1.00 64.50 269 GLY A N 1
ATOM 1992 C CA . GLY A 1 269 ? 9.541 4.373 14.779 1.00 64.50 269 GLY A CA 1
ATOM 1993 C C . GLY A 1 269 ? 9.219 3.542 16.030 1.00 64.50 269 GLY A C 1
ATOM 1994 O O . GLY A 1 269 ? 8.322 3.895 16.795 1.00 64.50 269 GLY A O 1
ATOM 1995 N N . SER A 1 270 ? 9.944 2.450 16.305 1.00 64.88 270 SER A N 1
ATOM 1996 C CA . SER A 1 270 ? 9.730 1.681 17.546 1.00 64.88 270 SER A CA 1
ATOM 1997 C C . SER A 1 270 ? 10.336 2.389 18.764 1.00 64.88 270 SER A C 1
ATOM 1999 O O . SER A 1 270 ? 9.753 2.376 19.851 1.00 64.88 270 SER A O 1
ATOM 2001 N N . LEU A 1 271 ? 11.470 3.073 18.579 1.00 67.56 271 LEU A N 1
ATOM 2002 C CA . LEU A 1 271 ? 12.132 3.853 19.626 1.00 67.56 271 LEU A CA 1
ATOM 2003 C C . LEU A 1 271 ? 11.342 5.118 19.987 1.00 67.56 271 LEU A C 1
ATOM 2005 O O . LEU A 1 271 ? 11.190 5.413 21.176 1.00 67.56 271 LEU A O 1
ATOM 2009 N N . ILE A 1 272 ? 10.805 5.818 18.982 1.00 69.38 272 ILE A N 1
ATOM 2010 C CA . ILE A 1 272 ? 9.941 6.998 19.148 1.00 69.38 272 ILE A CA 1
ATOM 2011 C C . ILE A 1 272 ? 8.668 6.613 19.902 1.00 69.38 272 ILE A C 1
ATOM 2013 O O . ILE A 1 272 ? 8.370 7.207 20.939 1.00 69.38 272 ILE A O 1
ATOM 2017 N N . ARG A 1 273 ? 7.978 5.548 19.476 1.00 69.06 273 ARG A N 1
ATOM 2018 C CA . ARG A 1 273 ? 6.780 5.051 20.171 1.00 69.06 273 ARG A CA 1
ATOM 2019 C C . ARG A 1 273 ? 7.052 4.648 21.613 1.00 69.06 273 ARG A C 1
ATOM 2021 O O . ARG A 1 273 ? 6.284 5.015 22.500 1.00 69.06 273 ARG A O 1
ATOM 2028 N N . ARG A 1 274 ? 8.166 3.963 21.887 1.00 70.81 274 ARG A N 1
ATOM 2029 C CA . ARG A 1 274 ? 8.572 3.646 23.265 1.00 70.81 274 ARG A CA 1
ATOM 2030 C C . ARG A 1 274 ? 8.804 4.906 24.099 1.00 70.81 274 ARG A C 1
ATOM 2032 O O . ARG A 1 274 ? 8.474 4.929 25.283 1.00 70.81 274 ARG A O 1
ATOM 2039 N N . ARG A 1 275 ? 9.362 5.955 23.495 1.00 75.50 275 ARG A N 1
ATOM 2040 C CA . ARG A 1 275 ? 9.617 7.230 24.167 1.00 75.50 275 ARG A CA 1
ATOM 2041 C C . ARG A 1 275 ? 8.323 7.984 24.468 1.00 75.50 275 ARG A C 1
ATOM 2043 O O . ARG A 1 275 ? 8.167 8.445 25.595 1.00 75.50 275 ARG A O 1
ATOM 2050 N N . TRP A 1 276 ? 7.384 8.042 23.524 1.00 71.69 276 TRP A N 1
ATOM 2051 C CA . TRP A 1 276 ? 6.041 8.576 23.768 1.00 71.69 276 TRP A CA 1
ATOM 2052 C C . TRP A 1 276 ? 5.334 7.814 24.883 1.00 71.69 276 TRP A C 1
ATOM 2054 O O . TRP A 1 276 ? 4.836 8.423 25.823 1.00 71.69 276 TRP A O 1
ATOM 2064 N N . HIS A 1 277 ? 5.387 6.485 24.849 1.00 76.31 277 HIS A N 1
ATOM 2065 C CA . HIS A 1 277 ? 4.790 5.656 25.890 1.00 76.31 277 HIS A CA 1
ATOM 2066 C C . HIS A 1 277 ? 5.392 5.938 27.275 1.00 76.31 277 HIS A C 1
ATOM 2068 O O . HIS A 1 277 ? 4.666 6.090 28.255 1.00 76.31 277 HIS A O 1
ATOM 2074 N N . TYR A 1 278 ? 6.716 6.069 27.375 1.00 78.88 278 TYR A N 1
ATOM 2075 C CA . TYR A 1 278 ? 7.375 6.404 28.638 1.00 78.88 278 TYR A CA 1
ATOM 2076 C C . TYR A 1 278 ? 6.997 7.801 29.159 1.00 78.88 278 TYR A C 1
ATOM 2078 O O . TYR A 1 278 ? 6.764 7.963 30.354 1.00 78.88 278 TYR A O 1
ATOM 2086 N N . ILE A 1 279 ? 6.929 8.805 28.280 1.00 79.56 279 ILE A N 1
ATOM 2087 C CA . ILE A 1 279 ? 6.633 10.193 28.667 1.00 79.56 279 ILE A CA 1
ATOM 2088 C C . ILE A 1 279 ? 5.170 10.355 29.090 1.00 79.56 279 ILE A C 1
ATOM 2090 O O . ILE A 1 279 ? 4.903 11.033 30.079 1.00 79.56 279 ILE A O 1
ATOM 2094 N N . MET A 1 280 ? 4.241 9.746 28.351 1.00 77.88 280 MET A N 1
ATOM 2095 C CA . MET A 1 280 ? 2.807 10.018 28.488 1.00 77.88 280 MET A CA 1
ATOM 2096 C C . MET A 1 280 ? 2.106 9.071 29.461 1.00 77.88 280 MET A C 1
ATOM 2098 O O . MET A 1 280 ? 1.129 9.461 30.089 1.00 77.88 280 MET A O 1
ATOM 2102 N N . ILE A 1 281 ? 2.592 7.832 29.576 1.00 77.94 281 ILE A N 1
ATOM 2103 C CA . ILE A 1 281 ? 1.942 6.762 30.348 1.00 77.94 281 ILE A CA 1
ATOM 2104 C C . ILE A 1 281 ? 2.884 6.208 31.420 1.00 77.94 281 ILE A C 1
ATOM 2106 O O . ILE A 1 281 ? 2.451 5.887 32.519 1.00 77.94 281 ILE A O 1
ATOM 2110 N N . GLY A 1 282 ? 4.190 6.144 31.148 1.00 72.44 282 GLY A N 1
ATOM 2111 C CA . GLY A 1 282 ? 5.179 5.525 32.042 1.00 72.44 282 GLY A CA 1
ATOM 2112 C C . GLY A 1 282 ? 5.355 6.186 33.416 1.00 72.44 282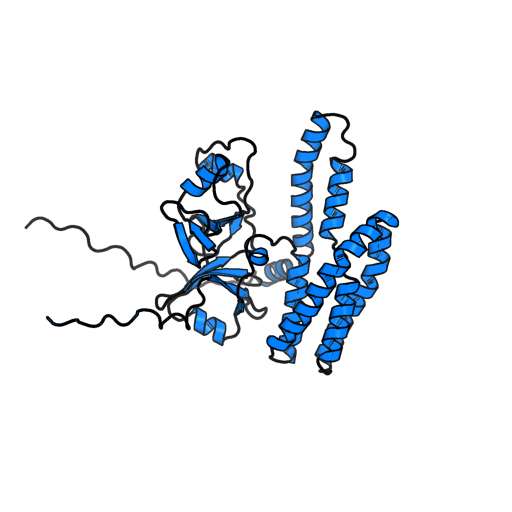 GLY A C 1
ATOM 2113 O O . GLY A 1 282 ? 6.075 5.641 34.247 1.00 72.44 282 GLY A O 1
ATOM 2114 N N . LYS A 1 283 ? 4.723 7.342 33.659 1.00 75.12 283 LYS A N 1
ATOM 2115 C CA . LYS A 1 283 ? 4.720 8.066 34.942 1.00 75.12 283 LYS A CA 1
ATOM 2116 C C . LYS A 1 283 ? 3.323 8.225 35.560 1.00 75.12 283 LYS A C 1
ATOM 2118 O O . LYS A 1 283 ? 3.196 8.959 36.535 1.00 75.12 283 LYS A O 1
ATOM 2123 N N . ALA A 1 284 ? 2.289 7.608 34.985 1.00 79.19 284 ALA A N 1
ATOM 2124 C CA . ALA A 1 284 ? 0.939 7.660 35.539 1.00 79.19 284 ALA A CA 1
ATOM 2125 C C . ALA A 1 284 ? 0.895 6.922 36.886 1.00 79.19 284 ALA A C 1
ATOM 2127 O O . ALA A 1 284 ? 1.462 5.837 37.017 1.00 79.19 284 ALA A O 1
ATOM 2128 N N . VAL A 1 285 ? 0.256 7.530 37.885 1.00 80.25 285 VAL A N 1
ATOM 2129 C CA . VAL A 1 285 ? 0.181 7.000 39.263 1.00 80.25 285 VAL A CA 1
ATOM 2130 C C . VAL A 1 285 ? -1.261 6.628 39.639 1.00 80.25 285 VAL A C 1
ATOM 2132 O O . VAL A 1 285 ? -1.477 5.918 40.615 1.00 80.25 285 VAL A O 1
ATOM 2135 N N . ASP A 1 286 ? -2.242 7.050 38.837 1.00 87.31 286 ASP A N 1
ATOM 2136 C CA . ASP A 1 286 ? -3.674 6.817 39.038 1.00 87.31 286 ASP A CA 1
ATOM 2137 C C . ASP A 1 286 ? -4.411 6.605 37.696 1.00 87.31 286 ASP A C 1
ATOM 2139 O O . ASP A 1 286 ? -3.879 6.879 36.615 1.00 87.31 286 ASP A O 1
ATOM 2143 N N . ASP A 1 287 ? -5.649 6.109 37.760 1.00 82.12 287 ASP A N 1
ATOM 2144 C CA . ASP A 1 287 ? -6.451 5.785 36.571 1.00 82.12 287 ASP A CA 1
ATOM 2145 C C . ASP A 1 287 ? -6.805 7.024 35.728 1.00 82.12 287 ASP A C 1
ATOM 2147 O O . ASP A 1 287 ? -6.954 6.934 34.506 1.00 82.12 287 ASP A O 1
ATOM 2151 N N . GLU A 1 288 ? -6.895 8.206 36.346 1.00 81.00 288 GLU A N 1
ATOM 2152 C CA . GLU A 1 288 ? -7.219 9.455 35.652 1.00 81.00 288 GLU A CA 1
ATOM 2153 C C . GLU A 1 288 ? -6.032 9.962 34.812 1.00 81.00 288 GLU A C 1
ATOM 2155 O O . GLU A 1 288 ? -6.185 10.339 33.644 1.00 81.00 288 GLU A O 1
ATOM 2160 N N . SER A 1 289 ? -4.823 9.918 35.372 1.00 76.94 289 SER A N 1
ATOM 2161 C CA . SER A 1 289 ? -3.571 10.225 34.677 1.00 76.94 289 SER A CA 1
ATOM 2162 C C . SER A 1 289 ? -3.273 9.205 33.578 1.00 76.94 289 SER A C 1
ATOM 2164 O O . SER A 1 289 ? -2.796 9.594 32.509 1.00 76.94 289 SER A O 1
ATOM 2166 N N . LEU A 1 290 ? -3.641 7.934 33.776 1.00 76.75 290 LEU A N 1
ATOM 2167 C CA . LEU A 1 290 ? -3.556 6.896 32.749 1.00 76.75 290 LEU A CA 1
ATOM 2168 C C . LEU A 1 290 ? -4.510 7.170 31.573 1.00 76.75 290 LEU A C 1
ATOM 2170 O O . LEU A 1 290 ? -4.092 7.134 30.412 1.00 76.75 290 LEU A O 1
ATOM 2174 N N . ALA A 1 291 ? -5.775 7.502 31.854 1.00 72.81 291 ALA A N 1
ATOM 2175 C CA . ALA A 1 291 ? -6.765 7.846 30.833 1.00 72.81 291 ALA A CA 1
ATOM 2176 C C . ALA A 1 291 ? -6.357 9.095 30.032 1.00 72.81 291 ALA A C 1
ATOM 2178 O O . ALA A 1 291 ? -6.441 9.109 28.800 1.00 72.81 291 ALA A O 1
ATOM 2179 N N . ARG A 1 292 ? -5.834 10.122 30.716 1.00 75.75 292 ARG A N 1
ATOM 2180 C CA . ARG A 1 292 ? -5.299 11.338 30.084 1.00 75.75 292 ARG A CA 1
ATOM 2181 C C . ARG A 1 292 ? -4.075 11.035 29.212 1.00 75.75 292 ARG A C 1
ATOM 2183 O O . ARG A 1 292 ? -3.993 11.525 28.085 1.00 75.75 292 ARG A O 1
ATOM 2190 N N . GLY A 1 293 ? -3.158 10.196 29.699 1.00 75.19 293 GLY A N 1
ATOM 2191 C CA . GLY A 1 293 ? -1.978 9.738 28.962 1.00 75.19 293 GLY A CA 1
ATOM 2192 C C . GLY A 1 293 ? -2.338 8.984 27.679 1.00 75.19 293 GLY A C 1
ATOM 2193 O O . GLY A 1 293 ? -1.792 9.289 26.619 1.00 75.19 293 GLY A O 1
ATOM 2194 N N . ASN A 1 294 ? -3.312 8.071 27.747 1.00 72.50 294 ASN A N 1
ATOM 2195 C CA . ASN A 1 294 ? -3.831 7.337 26.586 1.00 72.50 294 ASN A CA 1
ATOM 2196 C C . ASN A 1 294 ? -4.452 8.264 25.528 1.00 72.50 294 ASN A C 1
ATOM 2198 O O . ASN A 1 294 ? -4.209 8.087 24.334 1.00 72.50 294 ASN A O 1
ATOM 2202 N N . GLY A 1 295 ? -5.210 9.283 25.948 1.00 71.88 295 GLY A N 1
ATOM 2203 C CA . GLY A 1 295 ? -5.784 10.275 25.033 1.00 71.88 295 GLY A CA 1
ATOM 2204 C C . GLY A 1 295 ? -4.715 11.064 24.270 1.00 71.88 295 GLY A C 1
ATOM 2205 O O . GLY A 1 295 ? -4.810 11.235 23.055 1.00 71.88 295 GLY A O 1
ATOM 2206 N N . LEU A 1 296 ? -3.657 11.487 24.964 1.00 73.81 296 LEU A N 1
ATOM 2207 C CA . LEU A 1 296 ? -2.559 12.243 24.364 1.00 73.81 296 LEU A CA 1
ATOM 2208 C C . LEU A 1 296 ? -1.612 11.375 23.514 1.00 73.81 296 LEU A C 1
ATOM 2210 O O . LEU A 1 296 ? -0.944 11.901 22.624 1.00 73.81 296 LEU A O 1
ATOM 2214 N N . LEU A 1 297 ? -1.558 10.059 23.750 1.00 69.94 297 LEU A N 1
ATOM 2215 C CA . LEU A 1 297 ? -0.768 9.121 22.947 1.00 69.94 297 LEU A CA 1
ATOM 2216 C C . LEU A 1 297 ? -1.257 9.076 21.489 1.00 69.94 297 LEU A C 1
ATOM 2218 O O . LEU A 1 297 ? -0.446 9.062 20.565 1.00 69.94 297 LEU A O 1
ATOM 2222 N N . ASN A 1 298 ? -2.577 9.143 21.282 1.00 65.81 298 ASN A N 1
ATOM 2223 C CA . ASN A 1 298 ? -3.173 9.245 19.948 1.00 65.81 298 ASN A CA 1
ATOM 2224 C C . ASN A 1 298 ? -2.751 10.539 19.235 1.00 65.81 298 ASN A C 1
ATOM 2226 O O . ASN A 1 298 ? -2.409 10.509 18.053 1.00 65.81 298 ASN A O 1
ATOM 2230 N N . SER A 1 299 ? -2.708 11.659 19.962 1.00 69.81 299 SER A N 1
ATOM 2231 C CA . SER A 1 299 ? -2.222 12.937 19.430 1.00 69.81 299 SER A CA 1
ATOM 2232 C C . SER A 1 299 ? -0.730 12.882 19.095 1.00 69.81 299 SER A C 1
ATOM 2234 O O . SER A 1 299 ? -0.316 13.355 18.039 1.00 69.81 299 SER A O 1
ATOM 2236 N N . ALA A 1 300 ? 0.083 12.248 19.941 1.00 66.81 300 ALA A N 1
ATOM 2237 C CA . ALA A 1 300 ? 1.507 12.051 19.685 1.00 66.81 300 ALA A CA 1
ATOM 2238 C C . ALA A 1 300 ? 1.767 11.202 18.428 1.00 66.81 300 ALA A C 1
ATOM 2240 O O . ALA A 1 300 ? 2.617 11.562 17.617 1.00 66.81 300 ALA A O 1
ATOM 2241 N N . TRP A 1 301 ? 0.993 10.131 18.216 1.00 60.59 301 TRP A N 1
ATOM 2242 C CA . TRP A 1 301 ? 1.054 9.338 16.983 1.00 60.59 301 TRP A CA 1
ATOM 2243 C C . TRP A 1 301 ? 0.608 10.126 15.748 1.00 60.59 301 TRP A C 1
ATOM 2245 O O . TRP A 1 301 ? 1.165 9.931 14.672 1.00 60.59 301 TRP A O 1
ATOM 2255 N N . SER A 1 302 ? -0.370 11.027 15.888 1.00 61.91 302 SER A N 1
ATOM 2256 C CA . SER A 1 302 ? -0.776 11.910 14.787 1.00 61.91 302 SER A CA 1
ATOM 2257 C C . SER A 1 302 ? 0.291 12.957 14.445 1.00 61.91 302 SER A C 1
ATOM 2259 O O . SER A 1 302 ? 0.479 13.279 13.277 1.00 61.91 302 SER A O 1
ATOM 2261 N N . PHE A 1 303 ? 1.036 13.443 15.443 1.00 62.44 303 PHE A N 1
ATOM 2262 C CA . PHE A 1 303 ? 2.145 14.374 15.237 1.00 62.44 303 PHE A CA 1
ATOM 2263 C C . PHE A 1 303 ? 3.365 13.693 14.602 1.00 62.44 303 PHE A C 1
ATOM 2265 O O . PHE A 1 303 ? 4.009 14.292 13.750 1.00 62.44 303 PHE A O 1
ATOM 2272 N N . GLU A 1 304 ? 3.669 12.444 14.978 1.00 59.66 304 GLU A N 1
ATOM 2273 C CA . GLU A 1 304 ? 4.700 11.621 14.321 1.00 59.66 304 GLU A CA 1
ATOM 2274 C C . GLU A 1 304 ? 4.411 11.492 12.817 1.00 59.66 304 GLU A C 1
ATOM 2276 O O . GLU A 1 304 ? 5.261 11.846 12.005 1.00 59.66 304 GLU A O 1
ATOM 2281 N N . ALA A 1 305 ? 3.173 11.140 12.454 1.00 54.19 305 ALA A N 1
ATOM 2282 C CA . ALA A 1 305 ? 2.744 11.068 11.056 1.00 54.19 305 ALA A CA 1
ATOM 2283 C C . ALA A 1 305 ? 2.867 12.418 10.315 1.00 54.19 305 ALA A C 1
ATOM 2285 O O . ALA A 1 305 ? 3.307 12.462 9.171 1.00 54.19 305 ALA A O 1
ATOM 2286 N N . LEU A 1 306 ? 2.531 13.533 10.978 1.00 44.75 306 LEU A N 1
ATOM 2287 C CA . LEU A 1 306 ? 2.655 14.879 10.405 1.00 44.75 306 LEU A CA 1
ATOM 2288 C C . LEU A 1 306 ? 4.121 15.286 10.165 1.00 44.75 306 LEU A C 1
ATOM 2290 O O . LEU A 1 306 ? 4.438 15.930 9.168 1.00 44.75 306 LEU 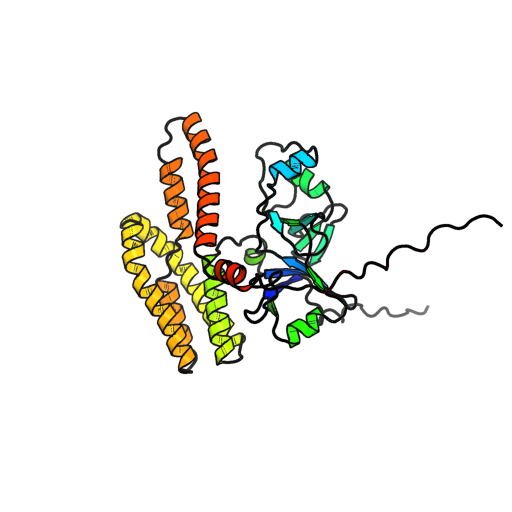A O 1
ATOM 2294 N N . VAL A 1 307 ? 5.033 14.943 11.080 1.00 51.44 307 VAL A N 1
ATOM 2295 C CA . VAL A 1 307 ? 6.466 15.250 10.933 1.00 51.44 307 VAL A CA 1
ATOM 2296 C C . VAL A 1 307 ? 7.080 14.447 9.785 1.00 51.44 307 VAL A C 1
ATOM 2298 O O . VAL A 1 307 ? 7.848 15.015 9.006 1.00 51.44 307 VAL A O 1
ATOM 2301 N N . ASP A 1 308 ? 6.700 13.178 9.632 1.00 47.09 308 ASP A N 1
ATOM 2302 C CA . ASP A 1 308 ? 7.137 12.334 8.512 1.00 47.09 308 ASP A CA 1
ATOM 2303 C C . ASP A 1 308 ? 6.652 12.883 7.153 1.00 47.09 308 ASP A C 1
ATOM 2305 O O . ASP A 1 308 ? 7.351 12.786 6.140 1.00 47.09 308 ASP A O 1
ATOM 2309 N N . GLU A 1 309 ? 5.497 13.553 7.135 1.00 44.00 309 GLU A N 1
ATOM 2310 C CA . GLU A 1 309 ? 4.957 14.255 5.967 1.00 44.00 309 GLU A CA 1
ATOM 2311 C C . GLU A 1 309 ? 5.713 15.567 5.670 1.00 44.00 309 GLU A C 1
ATOM 2313 O O . GLU A 1 309 ? 6.075 15.833 4.524 1.00 44.00 309 GLU A O 1
ATOM 2318 N N . VAL A 1 310 ? 6.044 16.364 6.694 1.00 38.53 310 VAL A N 1
ATOM 2319 C CA . VAL A 1 310 ? 6.789 17.637 6.562 1.00 38.53 310 VAL A CA 1
ATOM 2320 C C . VAL A 1 310 ? 8.233 17.430 6.092 1.00 38.53 310 VAL A C 1
ATOM 2322 O O . VAL A 1 310 ? 8.791 18.303 5.422 1.00 38.53 310 VAL A O 1
ATOM 2325 N N . VAL A 1 311 ? 8.835 16.285 6.421 1.00 42.31 311 VAL A N 1
ATOM 2326 C CA . VAL A 1 311 ? 10.172 15.873 5.962 1.00 42.31 311 VAL A CA 1
ATOM 2327 C C . VAL A 1 311 ? 10.137 15.311 4.529 1.00 42.31 311 VAL A C 1
ATOM 2329 O O . VAL A 1 311 ? 11.186 14.976 3.989 1.00 42.31 311 VAL A O 1
ATOM 2332 N N . SER A 1 312 ? 8.974 15.261 3.863 1.00 43.31 312 SER A N 1
ATOM 2333 C CA . SER A 1 312 ? 8.843 14.936 2.437 1.00 43.31 312 SER A CA 1
ATOM 2334 C C . SER A 1 312 ? 9.055 16.190 1.564 1.00 43.31 312 SER A C 1
ATOM 2336 O O . SER A 1 312 ? 8.114 16.958 1.356 1.00 43.31 312 SER A O 1
ATOM 2338 N N . PRO A 1 313 ? 10.260 16.442 1.005 1.00 38.16 313 PRO A N 1
ATOM 2339 C CA . PRO A 1 313 ? 10.481 17.587 0.119 1.00 38.16 313 PRO A CA 1
ATOM 2340 C C . PRO A 1 313 ? 9.753 17.451 -1.228 1.00 38.16 313 PRO A C 1
ATOM 2342 O O . PRO A 1 313 ? 9.630 18.437 -1.945 1.00 38.16 313 PRO A O 1
ATOM 2345 N N . VAL A 1 314 ? 9.266 16.253 -1.571 1.00 39.94 314 VAL A N 1
ATOM 2346 C CA . VAL A 1 314 ? 8.679 15.950 -2.885 1.00 39.94 314 VAL A CA 1
ATOM 2347 C C . VAL A 1 314 ? 7.335 16.658 -3.083 1.00 39.94 314 VAL A C 1
ATOM 2349 O O . VAL A 1 314 ? 7.167 17.337 -4.086 1.00 39.94 314 VAL A O 1
ATOM 2352 N N . HIS A 1 315 ? 6.432 16.624 -2.097 1.00 43.84 315 HIS A N 1
ATOM 2353 C CA . HIS A 1 315 ? 5.117 17.268 -2.237 1.00 43.84 315 HIS A CA 1
ATOM 2354 C C . HIS A 1 315 ? 5.177 18.802 -2.198 1.00 43.84 315 HIS A C 1
ATOM 2356 O O . HIS A 1 315 ? 4.412 19.467 -2.887 1.00 43.84 315 HIS A O 1
ATOM 2362 N N . ARG A 1 316 ? 6.112 19.388 -1.436 1.00 39.00 316 ARG A N 1
ATOM 2363 C CA . ARG A 1 316 ? 6.222 20.854 -1.324 1.00 39.00 316 ARG A CA 1
ATOM 2364 C C . ARG A 1 316 ? 6.779 21.505 -2.596 1.00 39.00 316 ARG A C 1
ATOM 2366 O O . ARG A 1 316 ? 6.412 22.631 -2.907 1.00 39.00 316 ARG A O 1
ATOM 2373 N N . LEU A 1 317 ? 7.647 20.802 -3.325 1.00 36.28 317 LEU A N 1
ATOM 2374 C CA . LEU A 1 317 ? 8.192 21.280 -4.599 1.00 36.28 317 LEU A CA 1
ATOM 2375 C C . LEU A 1 317 ? 7.169 21.186 -5.745 1.00 36.28 317 LEU A C 1
ATOM 2377 O O . LEU A 1 317 ? 7.211 22.002 -6.662 1.00 36.28 317 LEU A O 1
ATOM 2381 N N . GLU A 1 318 ? 6.235 20.234 -5.686 1.00 43.34 318 GLU A N 1
ATOM 2382 C CA . GLU A 1 318 ? 5.158 20.081 -6.677 1.00 43.34 318 GLU A CA 1
ATOM 2383 C C . GLU A 1 318 ? 4.115 21.209 -6.582 1.00 43.34 318 GLU A C 1
ATOM 2385 O O . GLU A 1 318 ? 3.709 21.749 -7.613 1.00 43.34 318 GLU A O 1
ATOM 2390 N N . ASP A 1 319 ? 3.755 21.643 -5.369 1.00 44.50 319 ASP A N 1
ATOM 2391 C CA . ASP A 1 319 ? 2.815 22.759 -5.160 1.00 44.50 319 ASP A CA 1
ATOM 2392 C C . ASP A 1 319 ? 3.383 24.118 -5.616 1.00 44.50 319 ASP A C 1
ATOM 2394 O O . ASP A 1 319 ? 2.646 24.972 -6.116 1.00 44.50 319 ASP A O 1
ATOM 2398 N N . GLU A 1 320 ? 4.699 24.328 -5.489 1.00 40.88 320 GLU A N 1
ATOM 2399 C CA . GLU A 1 320 ? 5.356 25.562 -5.949 1.00 40.88 320 GLU A CA 1
ATOM 2400 C C . GLU A 1 320 ? 5.536 25.609 -7.477 1.00 40.88 320 GLU A C 1
ATOM 2402 O O . GLU A 1 320 ? 5.541 26.695 -8.059 1.00 40.88 320 GLU A O 1
ATOM 2407 N N . LEU A 1 321 ? 5.626 24.453 -8.145 1.00 41.66 321 LEU A N 1
ATOM 2408 C CA . LEU A 1 321 ? 5.793 24.358 -9.602 1.00 41.66 321 LEU A CA 1
ATOM 2409 C C . LEU A 1 321 ? 4.465 24.185 -10.370 1.00 41.66 321 LEU A C 1
ATOM 2411 O O . LEU A 1 321 ? 4.424 24.449 -11.571 1.00 41.66 321 LEU A O 1
ATOM 2415 N N . GLY A 1 322 ? 3.375 23.787 -9.704 1.00 37.66 322 GLY A N 1
ATOM 2416 C CA . GLY A 1 322 ? 2.074 23.485 -10.324 1.00 37.66 322 GLY A CA 1
ATOM 2417 C C . GLY A 1 322 ? 1.140 24.678 -10.591 1.00 37.66 322 GLY A C 1
ATOM 2418 O O . GLY A 1 322 ? 0.111 24.514 -11.250 1.00 37.66 322 GLY A O 1
ATOM 2419 N N . ASN A 1 323 ? 1.468 25.893 -10.137 1.00 38.03 323 ASN A N 1
ATOM 2420 C CA . ASN A 1 323 ? 0.593 27.075 -10.259 1.00 38.03 323 ASN A CA 1
ATOM 2421 C C . ASN A 1 323 ? 0.702 27.832 -11.606 1.00 38.03 323 ASN A C 1
ATOM 2423 O O . ASN A 1 323 ? 0.669 29.062 -11.654 1.00 38.03 323 ASN A O 1
ATOM 2427 N N . GLY A 1 324 ? 0.757 27.095 -12.720 1.00 30.97 324 GLY A N 1
ATOM 2428 C CA . GLY A 1 324 ? 0.624 27.614 -14.087 1.00 30.97 324 GLY A CA 1
ATOM 2429 C C . GLY A 1 324 ? -0.340 26.756 -14.921 1.00 30.97 324 GLY A C 1
ATOM 2430 O O . GLY A 1 324 ? 0.066 25.762 -15.503 1.00 30.97 324 GLY A O 1
ATOM 2431 N N . HIS A 1 325 ? -1.623 27.129 -14.937 1.00 29.53 325 HIS A N 1
ATOM 2432 C CA . HIS A 1 325 ? -2.779 26.547 -15.671 1.00 29.53 325 HIS A CA 1
ATOM 2433 C C . HIS A 1 325 ? -2.587 26.243 -17.191 1.00 29.53 325 HIS A C 1
ATOM 2435 O O . HIS A 1 325 ? -1.627 26.772 -17.749 1.00 29.53 325 HIS A O 1
ATOM 2441 N N . PRO A 1 326 ? -3.542 25.579 -17.930 1.00 38.09 326 PRO A N 1
ATOM 2442 C CA . PRO A 1 326 ? -4.884 25.059 -17.550 1.00 38.09 326 PRO A CA 1
ATOM 2443 C C . PRO A 1 326 ? -5.328 23.646 -18.075 1.00 38.09 326 PRO A C 1
ATOM 2445 O O . PRO A 1 326 ? -4.853 23.132 -19.078 1.00 38.09 326 PRO A O 1
ATOM 2448 N N . ARG A 1 327 ? -6.357 23.110 -17.386 1.00 39.12 327 ARG A N 1
ATOM 2449 C CA . ARG A 1 327 ? -7.502 22.213 -17.739 1.00 39.12 327 ARG A CA 1
ATOM 2450 C C . ARG A 1 327 ? -7.593 21.506 -19.115 1.00 39.12 327 ARG A C 1
ATOM 2452 O O . ARG A 1 327 ? -7.678 22.176 -20.132 1.00 39.12 327 ARG A O 1
ATOM 2459 N N . HIS A 1 328 ? -7.836 20.186 -19.082 1.00 28.41 328 HIS A N 1
ATOM 2460 C CA . HIS A 1 328 ? -8.938 19.389 -19.694 1.00 28.41 328 HIS A CA 1
ATOM 2461 C C . HIS A 1 328 ? -8.611 17.904 -19.387 1.00 28.41 328 HIS A C 1
ATOM 2463 O O . HIS A 1 328 ? -7.467 17.503 -19.536 1.00 28.41 328 HIS A O 1
ATOM 2469 N N . ILE A 1 329 ? -9.483 17.080 -18.801 1.00 26.81 329 ILE A N 1
ATOM 2470 C CA . ILE A 1 329 ? -10.557 16.317 -19.459 1.00 26.81 329 ILE A CA 1
ATOM 2471 C C . ILE A 1 329 ? -11.577 15.918 -18.377 1.00 26.81 329 ILE A C 1
ATOM 2473 O O . ILE A 1 329 ? -11.211 15.410 -17.319 1.00 26.81 329 ILE A O 1
ATOM 2477 N N . ALA A 1 330 ? -12.857 16.162 -18.656 1.00 31.66 330 ALA A N 1
ATOM 2478 C CA . ALA A 1 330 ? -13.983 15.686 -17.867 1.00 31.66 330 ALA A CA 1
ATOM 2479 C C . ALA A 1 330 ? -14.537 14.384 -18.469 1.00 31.66 330 ALA A C 1
ATOM 2481 O O . ALA A 1 330 ? -14.729 14.301 -19.678 1.00 31.66 330 ALA A O 1
ATOM 2482 N N . VAL A 1 331 ? -14.752 13.405 -17.586 1.00 32.44 331 VAL A N 1
ATOM 2483 C CA . VAL A 1 331 ? -15.940 12.546 -17.414 1.00 32.44 331 VAL A CA 1
ATOM 2484 C C . VAL A 1 331 ? -16.765 12.210 -18.668 1.00 32.44 331 VAL A C 1
ATOM 2486 O O . VAL A 1 331 ? -17.480 13.058 -19.196 1.00 32.44 331 VAL A O 1
ATOM 2489 N N . GLY A 1 332 ? -16.764 10.928 -19.045 1.00 26.62 332 GLY A N 1
ATOM 2490 C CA . GLY A 1 332 ? -17.849 10.294 -19.796 1.00 26.62 332 GLY A CA 1
ATOM 2491 C C . GLY A 1 332 ? -18.690 9.441 -18.847 1.00 26.62 332 GLY A C 1
ATOM 2492 O O . GLY A 1 332 ? -18.236 8.391 -18.403 1.00 26.62 332 GLY A O 1
ATOM 2493 N N . ASP A 1 333 ? -19.885 9.925 -18.520 1.00 33.19 333 ASP A N 1
ATOM 2494 C CA . ASP A 1 333 ? -20.911 9.254 -17.722 1.00 33.19 333 ASP A CA 1
ATOM 2495 C C . ASP A 1 333 ? -22.094 8.979 -18.659 1.00 33.19 333 ASP A C 1
ATOM 2497 O O . ASP A 1 333 ? -22.859 9.893 -18.947 1.00 33.19 333 ASP A O 1
ATOM 2501 N N . GLU A 1 334 ? -22.186 7.772 -19.229 1.00 32.66 334 GLU A N 1
ATOM 2502 C CA . GLU A 1 334 ? -23.374 7.297 -19.962 1.00 32.66 334 GLU A CA 1
ATOM 2503 C C . GLU A 1 334 ? -23.240 5.806 -20.327 1.00 32.66 334 GLU A C 1
ATOM 2505 O O . GLU A 1 334 ? -22.783 5.468 -21.413 1.00 32.66 334 GLU A O 1
ATOM 2510 N N . ALA A 1 335 ? -23.628 4.887 -19.429 1.00 30.91 335 ALA A N 1
ATOM 2511 C CA . ALA A 1 335 ? -23.910 3.495 -19.826 1.00 30.91 335 ALA A CA 1
ATOM 2512 C C . ALA A 1 335 ? -24.701 2.645 -18.807 1.00 30.91 335 ALA A C 1
ATOM 2514 O O . ALA A 1 335 ? -24.528 1.435 -18.802 1.00 30.91 335 ALA A O 1
ATOM 2515 N N . VAL A 1 336 ? -25.574 3.176 -17.935 1.00 33.47 336 VAL A N 1
ATOM 2516 C CA . VAL A 1 336 ? -26.448 2.283 -17.124 1.00 33.47 336 VAL A CA 1
ATOM 2517 C C . VAL A 1 336 ? -27.815 2.899 -16.804 1.00 33.47 336 VAL A C 1
ATOM 2519 O O . VAL A 1 336 ? -28.199 3.003 -15.644 1.00 33.47 336 VAL A O 1
ATOM 2522 N N . ARG A 1 337 ? -28.600 3.302 -17.811 1.00 32.56 337 ARG A N 1
ATOM 2523 C CA . ARG A 1 337 ? -30.060 3.480 -17.648 1.00 32.56 337 ARG A CA 1
ATOM 2524 C C . ARG A 1 337 ? -30.807 3.225 -18.956 1.00 32.56 337 ARG A C 1
ATOM 2526 O O . ARG A 1 337 ? -30.922 4.110 -19.791 1.00 32.56 337 ARG A O 1
ATOM 2533 N N . GLY A 1 338 ? -31.393 2.040 -19.091 1.00 27.53 338 GLY A N 1
ATOM 2534 C CA . GLY A 1 338 ? -32.413 1.790 -20.108 1.00 27.53 338 GLY A CA 1
ATOM 2535 C C . GLY A 1 338 ? -32.771 0.316 -20.210 1.00 27.53 338 GLY A C 1
ATOM 2536 O O . GLY A 1 338 ? -32.020 -0.443 -20.808 1.00 27.53 338 GLY A O 1
ATOM 2537 N N . GLY A 1 339 ? -33.912 -0.093 -19.644 1.00 28.41 339 GLY A N 1
ATOM 2538 C CA . GLY A 1 339 ? -34.450 -1.421 -19.953 1.00 28.41 339 GLY A CA 1
ATOM 2539 C C . GLY A 1 339 ? -35.406 -2.089 -18.966 1.00 28.41 339 GLY A C 1
ATOM 2540 O O . GLY A 1 339 ? -35.469 -3.309 -18.986 1.00 28.41 339 GLY A O 1
ATOM 2541 N N . VAL A 1 340 ? -36.157 -1.371 -18.119 1.00 34.69 340 VAL A N 1
ATOM 2542 C CA . VAL A 1 340 ? -37.327 -1.965 -17.436 1.00 34.69 340 VAL A CA 1
ATOM 2543 C C . VAL A 1 340 ? -38.465 -0.948 -17.365 1.00 34.69 340 VAL A C 1
ATOM 2545 O O . VAL A 1 340 ? -38.458 -0.082 -16.494 1.00 34.69 340 VAL A O 1
ATOM 2548 N N . ARG A 1 341 ? -39.432 -1.063 -18.285 1.00 30.25 341 ARG A N 1
ATOM 2549 C CA . ARG A 1 341 ? -40.895 -1.026 -18.056 1.00 30.25 341 ARG A CA 1
ATOM 2550 C C . ARG A 1 341 ? -41.629 -0.830 -19.384 1.00 30.25 341 ARG A C 1
ATOM 2552 O O . ARG A 1 341 ? -41.425 0.173 -20.059 1.00 30.25 341 ARG A O 1
ATOM 2559 N N . GLY A 1 342 ? -42.490 -1.787 -19.724 1.00 30.05 342 GLY A N 1
ATOM 2560 C CA . GLY A 1 342 ? -43.602 -1.548 -20.640 1.00 30.05 342 GLY A CA 1
ATOM 2561 C C . GLY A 1 342 ? -44.776 -0.865 -19.933 1.00 30.05 342 GLY A C 1
ATOM 2562 O O . GLY A 1 342 ? -44.840 -0.881 -18.705 1.00 30.05 342 GLY A O 1
ATOM 2563 N N . GLU A 1 343 ? -45.660 -0.247 -20.716 1.00 32.72 343 GLU A N 1
ATOM 2564 C CA . GLU A 1 343 ? -47.109 -0.519 -20.799 1.00 32.72 343 GLU A CA 1
ATOM 2565 C C . GLU A 1 343 ? -47.842 0.580 -21.597 1.00 32.72 343 GLU A C 1
ATOM 2567 O O . GLU A 1 343 ? -47.422 1.735 -21.612 1.00 32.72 343 GLU A O 1
ATOM 2572 N N . ALA A 1 344 ? -48.987 0.170 -22.158 1.00 33.16 344 ALA A N 1
ATOM 2573 C CA . ALA A 1 344 ? -50.136 0.945 -22.642 1.00 33.16 344 ALA A CA 1
ATOM 2574 C C . ALA A 1 344 ? -50.096 1.524 -24.073 1.00 33.16 344 ALA A C 1
ATOM 2576 O O . ALA A 1 344 ? -49.399 2.492 -24.371 1.00 33.16 344 ALA A O 1
ATOM 2577 N N . GLY A 1 345 ? -50.956 0.941 -24.919 1.00 32.75 345 GLY A N 1
ATOM 2578 C CA . GLY A 1 345 ? -51.286 1.339 -26.288 1.00 32.75 345 GLY A CA 1
ATOM 2579 C C . GLY A 1 345 ? -51.883 0.174 -27.056 1.00 32.75 345 GLY A C 1
ATOM 2580 O O . GLY A 1 345 ? -51.112 -0.447 -27.815 1.00 32.75 345 GLY A O 1
#

Foldseek 3Di:
DDDPDDDDPPPDPPPWQQQKKKAFACVQPDPQHHRWIWHWLDQDQQWTKTFTQPAFDPPDFLVNVCVVVVAAADPPQDGATEGAGTDAQQVFKKKKAFQVDDDVQWDDSDNGIIIHRDCVQSNCNSPVHHGPFMHMHGGIDITGRCRVVVCVVVVRIDIDRDDPCRRRPDDDPVLVVLLSVQQNLLCVQPVDSVLSVVLSVLLVVLLVVQAVVLVVVCVVPNVVVSLVVLVVQLVVLSVQLNVCSVVPHDSVSNSVSSSSNSNSDYPVVVNQLVVLCCVLQVPDPDPVSNVRSVVVSVVSVVVVVVVVVVVPPPVVVCVVPVPDDDDDDDDDDDDDDDDDDDDDD

Secondary structure (DSSP, 8-state):
--------S-S--SS--TTPEEEE-TT---TTTTT-EEEEEEEETTEEEEEESS-B-SS--HHHHHHHTT-PPPSS----EEEE--SEEEEEEEEEEETT---TTEEESSSSEEEE-STHHHHHHHTT-S-SSEEEEEEEEEE-TTHHHHHHHTTSEEEEPPPHHHHH----HHHHHHHHHHHHHHHHHHS-HHHHHHHHHHHHHHHHHHHHHHHHHHHHH-HHHHHHHHHHHHHHHHHHHHHHHHTT--HHHHHHHHHHHHHT---HHHHHHHHHHHHHTTT--SHHHHHHHHHHHHHHHHHHHHHHHHT-HHHHHHHHH--S----------SS---------